Protein AF-A0A0P7X7P2-F1 (afdb_monomer_lite)

Structure (mmCIF, N/CA/C/O backbone):
data_AF-A0A0P7X7P2-F1
#
_entry.id   AF-A0A0P7X7P2-F1
#
loop_
_atom_site.group_PDB
_atom_site.id
_atom_site.type_symbol
_atom_site.label_atom_id
_atom_site.label_alt_id
_atom_site.label_comp_id
_atom_site.label_asym_id
_atom_site.label_entity_id
_atom_site.label_seq_id
_atom_site.pdbx_PDB_ins_code
_atom_site.Cartn_x
_atom_site.Cartn_y
_atom_site.Cartn_z
_atom_site.occupancy
_atom_site.B_iso_or_equiv
_atom_site.auth_seq_id
_atom_site.auth_comp_id
_atom_site.auth_asym_id
_atom_site.auth_atom_id
_atom_site.pdbx_PDB_model_num
ATOM 1 N N . MET A 1 1 ? 16.173 -9.256 -36.298 1.00 55.53 1 MET A N 1
ATOM 2 C CA . MET A 1 1 ? 15.568 -9.666 -35.012 1.00 55.53 1 MET A CA 1
ATOM 3 C C . MET A 1 1 ? 14.938 -8.463 -34.279 1.00 55.53 1 MET A C 1
ATOM 5 O O . MET A 1 1 ? 15.308 -8.221 -33.138 1.00 55.53 1 MET A O 1
ATOM 9 N N . PRO A 1 2 ? 14.031 -7.674 -34.893 1.00 65.62 2 PRO A N 1
ATOM 10 C CA . PRO A 1 2 ? 13.399 -6.540 -34.200 1.00 65.62 2 PRO A CA 1
ATOM 11 C C . PRO A 1 2 ? 12.356 -6.977 -33.153 1.00 65.62 2 PRO A C 1
ATOM 13 O O . PRO A 1 2 ? 12.215 -6.321 -32.130 1.00 65.62 2 PRO A O 1
ATOM 16 N N . GLU A 1 3 ? 11.684 -8.112 -33.369 1.00 78.50 3 GLU A N 1
ATOM 17 C CA . GLU A 1 3 ? 10.617 -8.622 -32.489 1.00 78.50 3 GLU A CA 1
ATOM 18 C C . GLU A 1 3 ? 11.123 -8.948 -31.077 1.00 78.50 3 GLU A C 1
ATOM 20 O O . GLU A 1 3 ? 10.503 -8.555 -30.099 1.00 78.50 3 GLU A O 1
ATOM 25 N N . LEU A 1 4 ? 12.309 -9.553 -30.958 1.00 86.62 4 LEU A N 1
ATOM 26 C CA . LEU A 1 4 ? 12.882 -9.915 -29.658 1.00 86.62 4 LEU A CA 1
ATOM 27 C C . LEU A 1 4 ? 13.242 -8.691 -28.797 1.00 86.62 4 LEU A C 1
ATOM 29 O O . LEU A 1 4 ? 13.147 -8.749 -27.577 1.00 86.62 4 LEU A O 1
ATOM 33 N N . LEU A 1 5 ? 13.666 -7.578 -29.410 1.00 85.50 5 LEU A N 1
ATOM 34 C CA . LEU A 1 5 ? 13.943 -6.350 -28.657 1.00 85.50 5 LEU A CA 1
ATOM 35 C C . LEU A 1 5 ? 12.645 -5.768 -28.090 1.00 85.50 5 LEU A C 1
ATOM 37 O O . LEU A 1 5 ? 12.607 -5.422 -26.914 1.00 85.50 5 LEU A O 1
ATOM 41 N N . LEU A 1 6 ? 11.584 -5.751 -28.902 1.00 86.62 6 LEU A N 1
ATOM 42 C CA . LEU A 1 6 ? 10.257 -5.308 -28.484 1.00 86.62 6 LEU A CA 1
ATOM 43 C C . LEU A 1 6 ? 9.689 -6.193 -27.363 1.00 86.62 6 LEU A C 1
ATOM 45 O O . LEU A 1 6 ? 9.134 -5.678 -26.399 1.00 86.62 6 LEU A O 1
ATOM 49 N N . GLU A 1 7 ? 9.862 -7.514 -27.446 1.00 90.25 7 GLU A N 1
ATOM 50 C CA . GLU A 1 7 ? 9.460 -8.448 -26.385 1.00 90.25 7 GLU A CA 1
ATOM 51 C C . GLU A 1 7 ? 10.214 -8.196 -25.074 1.00 90.25 7 GLU A C 1
ATOM 53 O O . GLU A 1 7 ? 9.623 -8.241 -23.995 1.00 90.25 7 GLU A O 1
ATOM 58 N N . VAL A 1 8 ? 11.514 -7.903 -25.151 1.00 90.88 8 VAL A N 1
ATOM 59 C CA . VAL A 1 8 ? 12.342 -7.606 -23.975 1.00 90.88 8 VAL A CA 1
ATOM 60 C C . VAL A 1 8 ? 11.955 -6.268 -23.346 1.00 90.88 8 VAL A C 1
ATOM 62 O O . VAL A 1 8 ? 11.819 -6.198 -22.125 1.00 90.88 8 VAL A O 1
ATOM 65 N N . GLU A 1 9 ? 11.735 -5.228 -24.153 1.00 85.94 9 GLU A N 1
ATOM 66 C CA . GLU A 1 9 ? 11.218 -3.933 -23.690 1.00 85.94 9 GLU A CA 1
ATOM 67 C C . GLU A 1 9 ? 9.847 -4.093 -23.025 1.00 85.94 9 GLU A C 1
ATOM 69 O O . GLU A 1 9 ? 9.648 -3.628 -21.902 1.00 85.94 9 GLU A O 1
ATOM 74 N N . TYR A 1 10 ? 8.944 -4.842 -23.662 1.00 88.62 10 TYR A N 1
ATOM 75 C CA . TYR A 1 10 ? 7.618 -5.143 -23.130 1.00 88.62 10 TYR A CA 1
ATOM 76 C C . TYR A 1 10 ? 7.690 -5.873 -21.783 1.00 88.62 10 TYR A C 1
ATOM 78 O O . TYR A 1 10 ? 7.010 -5.504 -20.825 1.00 88.62 10 TYR A O 1
ATOM 86 N N . MET A 1 11 ? 8.556 -6.883 -21.672 1.00 89.44 11 MET A N 1
ATOM 87 C CA . MET A 1 11 ? 8.774 -7.599 -20.414 1.00 89.44 11 MET A CA 1
ATOM 88 C C . MET A 1 11 ? 9.344 -6.680 -19.327 1.00 89.44 11 MET A C 1
ATOM 90 O O . MET A 1 11 ? 8.922 -6.768 -18.177 1.00 89.44 11 MET A O 1
ATOM 94 N N . MET A 1 12 ? 10.272 -5.783 -19.666 1.00 86.31 12 MET A N 1
ATOM 95 C CA . MET A 1 12 ? 10.835 -4.825 -18.708 1.00 86.31 12 MET A CA 1
ATOM 96 C C . MET A 1 12 ? 9.807 -3.804 -18.206 1.00 86.31 12 MET A C 1
ATOM 98 O O . MET A 1 12 ? 9.922 -3.366 -17.063 1.00 86.31 12 MET A O 1
ATOM 102 N N . GLU A 1 13 ? 8.833 -3.426 -19.035 1.00 84.44 13 GLU A N 1
ATOM 103 C CA . GLU A 1 13 ? 7.792 -2.450 -18.692 1.00 84.44 13 GLU A CA 1
ATOM 104 C C . GLU A 1 13 ? 6.643 -3.064 -17.877 1.00 84.44 13 GLU A C 1
ATOM 106 O O . GLU A 1 13 ? 6.106 -2.414 -16.980 1.00 84.44 13 GLU A O 1
ATOM 111 N N . LEU A 1 14 ? 6.289 -4.328 -18.139 1.00 86.25 14 LEU A N 1
ATOM 112 C CA . LEU A 1 14 ? 5.231 -5.032 -17.407 1.00 86.25 14 LEU A CA 1
ATOM 113 C C . LEU A 1 14 ? 5.671 -5.480 -16.002 1.00 86.25 14 LEU A C 1
ATOM 115 O O . LEU A 1 14 ? 4.840 -5.651 -15.107 1.00 86.25 14 LEU A O 1
ATOM 119 N N . LEU A 1 15 ? 6.970 -5.727 -15.815 1.00 82.56 15 LEU A N 1
ATOM 120 C CA . LEU A 1 15 ? 7.510 -6.215 -14.551 1.00 82.56 15 LEU A CA 1
ATOM 121 C C . LEU A 1 15 ? 7.522 -5.118 -13.484 1.00 82.56 15 LEU A C 1
ATOM 123 O O . LEU A 1 15 ? 8.001 -4.006 -13.699 1.00 82.56 15 LEU A O 1
ATOM 127 N N . ASP A 1 16 ? 7.077 -5.476 -12.277 1.00 82.06 16 ASP A N 1
ATOM 128 C CA . ASP A 1 16 ? 7.251 -4.613 -11.113 1.00 82.06 16 ASP A CA 1
ATOM 129 C C . ASP A 1 16 ? 8.762 -4.360 -10.892 1.00 82.06 16 ASP A C 1
ATOM 131 O O . ASP A 1 16 ? 9.554 -5.312 -10.898 1.00 82.06 16 ASP A O 1
ATOM 135 N N . PRO A 1 17 ? 9.191 -3.102 -10.669 1.00 78.31 17 PRO A N 1
ATOM 136 C CA . PRO A 1 17 ? 10.601 -2.748 -10.504 1.00 78.31 17 PRO A CA 1
ATOM 137 C C . PRO A 1 17 ? 11.359 -3.569 -9.449 1.00 78.31 17 PRO A C 1
ATOM 139 O O . PRO A 1 17 ? 12.577 -3.731 -9.556 1.00 78.31 17 PRO A O 1
ATOM 142 N N . SER A 1 18 ? 10.666 -4.102 -8.440 1.00 80.94 18 SER A N 1
ATOM 143 C CA . SER A 1 18 ? 11.247 -4.987 -7.422 1.00 80.94 18 SER A CA 1
ATOM 144 C C . SER A 1 18 ? 11.734 -6.335 -7.976 1.00 80.94 18 SER A C 1
ATOM 146 O O . SER A 1 18 ? 12.651 -6.936 -7.416 1.00 80.94 18 SER A O 1
ATOM 148 N N . TRP A 1 19 ? 11.201 -6.793 -9.110 1.00 77.69 19 TRP A N 1
ATOM 149 C CA . TRP A 1 19 ? 11.596 -8.048 -9.764 1.00 77.69 19 TRP A CA 1
ATOM 150 C C . TRP A 1 19 ? 12.841 -7.885 -10.640 1.00 77.69 19 TRP A C 1
ATOM 152 O O . TRP A 1 19 ? 13.570 -8.846 -10.890 1.00 77.69 19 TRP A O 1
ATOM 162 N N . LEU A 1 20 ? 13.152 -6.650 -11.039 1.00 77.31 20 LEU A N 1
ATOM 163 C CA . LEU A 1 20 ? 14.338 -6.327 -11.833 1.00 77.31 20 LEU A CA 1
ATOM 164 C C . LEU A 1 20 ? 15.636 -6.299 -11.006 1.00 77.31 20 LEU A C 1
ATOM 166 O O . LEU A 1 20 ? 16.712 -6.077 -11.561 1.00 77.31 20 LEU A O 1
ATOM 170 N N . THR A 1 21 ? 15.566 -6.514 -9.687 1.00 79.00 21 THR A N 1
ATOM 171 C CA . THR A 1 21 ? 16.747 -6.541 -8.803 1.00 79.00 21 THR A CA 1
ATOM 172 C C . THR A 1 21 ? 17.336 -7.935 -8.561 1.00 79.00 21 THR A C 1
ATOM 174 O O . THR A 1 21 ? 18.311 -8.053 -7.825 1.00 79.00 21 THR A O 1
ATOM 177 N N . GLY A 1 22 ? 16.774 -8.981 -9.174 1.00 83.56 22 GLY A N 1
ATOM 178 C CA . GLY A 1 22 ? 17.272 -10.358 -9.090 1.00 83.56 22 GLY A CA 1
ATOM 179 C C . GLY A 1 22 ? 17.921 -10.863 -10.383 1.00 83.56 22 GLY A C 1
ATOM 180 O O . GLY A 1 22 ? 18.151 -10.108 -11.328 1.00 83.56 22 GLY A O 1
ATOM 181 N N . GLU A 1 23 ? 18.169 -12.171 -10.442 1.00 89.44 23 GLU A N 1
ATOM 182 C CA . GLU A 1 23 ? 18.766 -12.844 -11.606 1.00 89.44 23 GLU A CA 1
ATOM 183 C C . GLU A 1 23 ? 17.944 -12.635 -12.887 1.00 89.44 23 GLU A C 1
ATOM 185 O O . GLU A 1 23 ? 18.503 -12.322 -13.935 1.00 89.44 23 GLU A O 1
ATOM 190 N N . GLY A 1 24 ? 16.610 -12.693 -12.793 1.00 88.00 24 GLY A N 1
ATOM 191 C CA . GLY A 1 24 ? 15.719 -12.417 -13.927 1.00 88.00 24 GLY A CA 1
ATOM 192 C C . GLY A 1 24 ? 15.923 -11.019 -14.522 1.00 88.00 24 GLY A C 1
ATOM 193 O O . GLY A 1 24 ? 16.033 -10.872 -15.738 1.00 88.00 24 GLY A O 1
ATOM 194 N N . GLY A 1 25 ? 16.064 -10.000 -13.669 1.00 89.56 25 GLY A N 1
ATOM 195 C CA . GLY A 1 25 ? 16.357 -8.630 -14.095 1.00 89.56 25 GLY A CA 1
ATOM 196 C C . GLY A 1 25 ? 17.746 -8.472 -14.713 1.00 89.56 25 GLY A C 1
ATOM 197 O O . GLY A 1 25 ? 17.902 -7.723 -15.681 1.00 89.56 25 GLY A O 1
ATOM 198 N N . TYR A 1 26 ? 18.740 -9.205 -14.199 1.00 91.19 26 TYR A N 1
ATOM 199 C CA . TYR A 1 26 ? 20.082 -9.259 -14.783 1.00 91.19 26 TYR A CA 1
ATOM 200 C C . TYR A 1 26 ? 20.036 -9.800 -16.215 1.00 91.19 26 TYR A C 1
ATOM 202 O O . TYR A 1 26 ? 20.496 -9.115 -17.127 1.00 91.19 26 TYR A O 1
ATOM 210 N N . TYR A 1 27 ? 19.412 -10.962 -16.438 1.00 93.81 27 TYR A N 1
ATOM 211 C CA . TYR A 1 27 ? 19.311 -11.545 -17.779 1.00 93.81 27 TYR A CA 1
ATOM 212 C C . TYR A 1 27 ? 18.570 -10.626 -18.746 1.00 93.81 27 TYR A C 1
ATOM 214 O O . TYR A 1 27 ? 19.054 -10.384 -19.849 1.00 93.81 27 TYR A O 1
ATOM 222 N N . LEU A 1 28 ? 17.440 -10.060 -18.319 1.00 92.62 28 LEU A N 1
ATOM 223 C CA . LEU A 1 28 ? 16.621 -9.207 -19.174 1.00 92.62 28 LEU A CA 1
ATOM 224 C C . LEU A 1 28 ? 17.363 -7.922 -19.578 1.00 92.62 28 LEU A C 1
ATOM 226 O O . LEU A 1 28 ? 17.401 -7.569 -20.755 1.00 92.62 28 LEU A O 1
ATOM 230 N N . THR A 1 29 ? 18.063 -7.290 -18.629 1.00 88.62 29 THR A N 1
ATOM 231 C CA . THR A 1 29 ? 18.889 -6.100 -18.897 1.00 88.62 29 THR A CA 1
ATOM 232 C C . THR A 1 29 ? 20.094 -6.431 -19.786 1.00 88.62 29 THR A C 1
ATOM 234 O O . THR A 1 29 ? 20.438 -5.661 -20.685 1.00 88.62 29 THR A O 1
ATOM 237 N N . SER A 1 30 ? 20.746 -7.577 -19.566 1.00 92.62 30 SER A N 1
ATOM 238 C CA . SER A 1 30 ? 21.886 -8.028 -20.374 1.00 92.62 30 SER A CA 1
ATOM 239 C C . SER A 1 30 ? 21.490 -8.373 -21.810 1.00 92.62 30 SER A C 1
ATOM 241 O O . SER A 1 30 ? 22.225 -8.029 -22.740 1.00 92.62 30 SER A O 1
ATOM 243 N N . VAL A 1 31 ? 20.333 -9.011 -22.008 1.00 93.62 31 VAL A N 1
ATOM 244 C CA . VAL A 1 31 ? 19.785 -9.314 -23.339 1.00 93.62 31 VAL A CA 1
ATOM 245 C C . VAL A 1 31 ? 19.400 -8.021 -24.052 1.00 93.62 31 VAL A C 1
ATOM 247 O O . VAL A 1 31 ? 19.830 -7.830 -25.187 1.00 93.62 31 VAL A O 1
ATOM 250 N N . TYR A 1 32 ? 18.694 -7.103 -23.381 1.00 90.25 32 TYR A N 1
ATOM 251 C CA . TYR A 1 32 ? 18.358 -5.782 -23.925 1.00 90.25 32 TYR A CA 1
ATOM 252 C C . TYR A 1 32 ? 19.606 -5.050 -24.435 1.00 90.25 32 TYR A C 1
ATOM 254 O O . TYR A 1 32 ? 19.688 -4.676 -25.605 1.00 90.25 32 TYR A O 1
ATOM 262 N N . ALA A 1 33 ? 20.636 -4.938 -23.589 1.00 87.31 33 ALA A N 1
ATOM 263 C CA . ALA A 1 33 ? 21.885 -4.276 -23.951 1.00 87.31 33 ALA A CA 1
ATOM 264 C C . ALA A 1 33 ? 22.586 -4.958 -25.138 1.00 87.31 33 ALA A C 1
ATOM 266 O O . ALA A 1 33 ? 23.080 -4.282 -26.041 1.00 87.31 33 ALA A O 1
ATOM 267 N N . SER A 1 34 ? 22.604 -6.292 -25.161 1.00 91.25 34 SER A N 1
ATOM 268 C CA . SER A 1 34 ? 23.210 -7.066 -26.248 1.00 91.25 34 SER A CA 1
ATOM 269 C C . SER A 1 34 ? 22.471 -6.861 -27.572 1.00 91.25 34 SER A C 1
ATOM 271 O O . SER A 1 34 ? 23.107 -6.669 -28.606 1.00 91.25 34 SER A O 1
ATOM 273 N N . LEU A 1 35 ? 21.136 -6.845 -27.554 1.00 86.44 35 LEU A N 1
ATOM 274 C CA . LEU A 1 35 ? 20.319 -6.618 -28.747 1.00 86.44 35 LEU A CA 1
ATOM 275 C C . LEU A 1 35 ? 20.485 -5.200 -29.291 1.00 86.44 35 LEU A C 1
ATOM 277 O O . LEU A 1 35 ? 20.648 -5.053 -30.501 1.00 86.44 35 LEU A O 1
ATOM 281 N N . CYS A 1 36 ? 20.530 -4.180 -28.430 1.00 82.38 36 CYS A N 1
ATOM 282 C CA . CYS A 1 36 ? 20.833 -2.813 -28.857 1.00 82.38 36 CYS A CA 1
ATOM 283 C C . CYS A 1 36 ? 22.205 -2.719 -29.546 1.00 82.38 36 CYS A C 1
ATOM 285 O O . CYS A 1 36 ? 22.320 -2.067 -30.580 1.00 82.38 36 CYS A O 1
ATOM 287 N N . LEU A 1 37 ? 23.227 -3.400 -29.011 1.00 80.50 37 LEU A N 1
ATOM 288 C CA . LEU A 1 37 ? 24.575 -3.432 -29.598 1.00 80.50 37 LEU A CA 1
ATOM 289 C C . LEU A 1 37 ? 24.620 -4.155 -30.950 1.00 80.50 37 LEU A C 1
ATOM 291 O O . LEU A 1 37 ? 25.324 -3.724 -31.857 1.00 80.50 37 LEU A O 1
ATOM 295 N N . ILE A 1 38 ? 23.880 -5.255 -31.094 1.00 81.81 38 ILE A N 1
ATOM 296 C CA . ILE A 1 38 ? 23.815 -6.018 -32.350 1.00 81.81 38 ILE A CA 1
ATOM 297 C C . ILE A 1 38 ? 23.047 -5.237 -33.429 1.00 81.81 38 ILE A C 1
ATOM 299 O O . ILE A 1 38 ? 23.380 -5.333 -34.608 1.00 81.81 38 ILE A O 1
ATOM 303 N N . GLN A 1 39 ? 22.012 -4.484 -33.042 1.00 76.75 39 GLN A N 1
ATOM 304 C CA . GLN A 1 39 ? 21.138 -3.754 -33.968 1.00 76.75 39 GLN A CA 1
ATOM 305 C C . GLN A 1 39 ? 21.652 -2.360 -34.343 1.00 76.75 39 GLN A C 1
ATOM 307 O O . GLN A 1 39 ? 21.219 -1.810 -35.357 1.00 76.75 39 GLN A O 1
ATOM 312 N N . SER A 1 40 ? 22.581 -1.782 -33.578 1.00 69.25 40 SER A N 1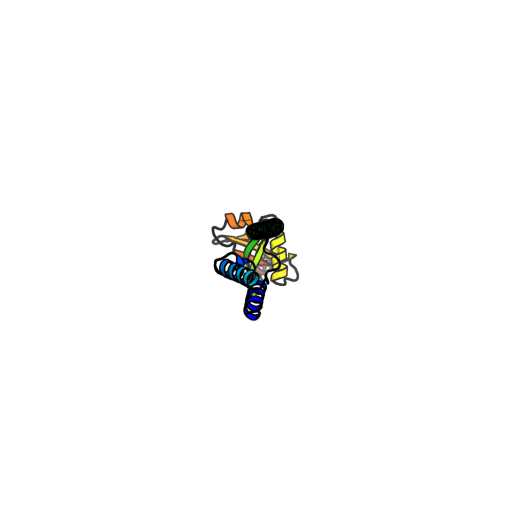
ATOM 313 C CA . SER A 1 40 ? 23.246 -0.545 -33.986 1.00 69.25 40 SER A CA 1
ATOM 314 C C . SER A 1 40 ? 24.112 -0.797 -35.227 1.00 69.25 40 SER A C 1
ATOM 316 O O . SER A 1 40 ? 25.108 -1.515 -35.154 1.00 69.25 40 SER A O 1
ATOM 318 N N . GLN A 1 41 ? 23.746 -0.207 -36.372 1.00 60.25 41 GLN A N 1
ATOM 319 C CA . GLN A 1 41 ? 24.635 -0.141 -37.537 1.00 60.25 41 GLN A CA 1
ATOM 320 C C . GLN A 1 41 ? 25.907 0.645 -37.170 1.00 60.25 41 GLN A C 1
ATOM 322 O O . GLN A 1 41 ? 25.830 1.568 -36.353 1.00 60.25 41 GLN A O 1
ATOM 327 N N . PRO A 1 42 ? 27.076 0.315 -37.750 1.00 52.47 42 PRO A N 1
ATOM 328 C CA . PRO A 1 42 ? 28.334 0.952 -37.389 1.00 52.47 42 PRO A CA 1
ATOM 329 C C . PRO A 1 42 ? 28.407 2.361 -37.986 1.00 52.47 42 PRO A C 1
ATOM 331 O O . PRO A 1 42 ? 29.034 2.584 -39.018 1.00 52.47 42 PRO A O 1
ATOM 334 N N . GLU A 1 43 ? 27.797 3.339 -37.327 1.00 52.59 43 GLU A N 1
ATOM 335 C CA . GLU A 1 43 ? 28.194 4.729 -37.510 1.00 52.59 43 GLU A CA 1
ATOM 336 C C . GLU A 1 43 ? 29.470 4.931 -36.684 1.00 52.59 43 GLU A C 1
ATOM 338 O O . GLU A 1 43 ? 29.419 5.013 -35.462 1.00 52.59 43 GLU A O 1
ATOM 343 N N . ALA A 1 44 ? 30.621 4.852 -37.365 1.00 52.78 44 ALA A N 1
ATOM 344 C CA . ALA A 1 44 ? 31.971 5.114 -36.859 1.00 52.78 44 ALA A CA 1
ATOM 345 C C . ALA A 1 44 ? 32.186 4.772 -35.369 1.00 52.78 44 ALA A C 1
ATOM 347 O O . ALA A 1 44 ? 32.085 5.626 -34.489 1.00 52.78 44 ALA A O 1
ATOM 348 N N . VAL A 1 45 ? 32.544 3.512 -35.104 1.00 51.69 45 VAL A N 1
ATOM 349 C CA . VAL A 1 45 ? 33.002 3.033 -33.791 1.00 51.69 45 VAL A CA 1
ATOM 350 C C . VAL A 1 45 ? 34.028 4.019 -33.203 1.00 51.69 45 VAL A C 1
ATOM 352 O O . VAL A 1 45 ? 35.116 4.150 -33.770 1.00 51.69 45 VAL A O 1
ATOM 355 N N . PRO A 1 46 ? 33.755 4.702 -32.071 1.00 47.62 46 PRO A N 1
ATOM 356 C CA . PRO A 1 46 ? 34.826 5.355 -31.339 1.00 47.62 46 PRO A CA 1
ATOM 357 C C . PRO A 1 46 ? 35.734 4.255 -30.765 1.00 47.62 46 PRO A C 1
ATOM 359 O O . PRO A 1 46 ? 35.238 3.213 -30.323 1.00 47.62 46 PRO A O 1
ATOM 362 N N . PRO A 1 47 ? 37.064 4.435 -30.774 1.00 48.25 47 PRO A N 1
ATOM 363 C CA . PRO A 1 47 ? 37.977 3.385 -30.358 1.00 48.25 47 PRO A CA 1
ATOM 364 C C . PRO A 1 47 ? 37.810 3.150 -28.851 1.00 48.25 47 PRO A C 1
ATOM 366 O O . PRO A 1 47 ? 38.145 4.006 -28.038 1.00 48.25 47 PRO A O 1
ATOM 369 N N . GLY A 1 48 ? 37.284 1.981 -28.482 1.00 56.12 48 GLY A N 1
ATOM 370 C CA . GLY A 1 48 ? 37.315 1.471 -27.110 1.00 56.12 48 GLY A CA 1
ATOM 371 C C . GLY A 1 48 ? 36.153 1.896 -26.205 1.00 56.12 48 GLY A C 1
ATOM 372 O O . GLY A 1 48 ? 36.315 2.716 -25.307 1.00 56.12 48 GLY A O 1
ATOM 373 N N . GLY A 1 49 ? 35.012 1.218 -26.344 1.00 60.69 49 GLY A N 1
ATOM 374 C CA . GLY A 1 49 ? 34.033 1.073 -25.262 1.00 60.69 49 GLY A CA 1
ATOM 375 C C . GLY A 1 49 ? 32.938 2.141 -25.164 1.00 60.69 49 GLY A C 1
ATOM 376 O O . GLY A 1 49 ? 32.741 2.975 -26.043 1.00 60.69 49 GLY A O 1
ATOM 377 N N . VAL A 1 50 ? 32.172 2.058 -24.070 1.00 61.09 50 VAL A N 1
ATOM 378 C CA . VAL A 1 50 ? 31.062 2.968 -23.746 1.00 61.09 50 VAL A CA 1
ATOM 379 C C . VAL A 1 50 ? 31.591 4.401 -23.669 1.00 61.09 50 VAL A C 1
ATOM 381 O O . VAL A 1 50 ? 32.497 4.689 -22.882 1.00 61.09 50 VAL A O 1
ATOM 384 N N . THR A 1 51 ? 31.016 5.311 -24.463 1.00 75.69 51 THR A N 1
ATOM 385 C CA . THR A 1 51 ? 31.408 6.727 -24.446 1.00 75.69 51 THR A CA 1
ATOM 386 C C . THR A 1 51 ? 31.294 7.296 -23.032 1.00 75.69 51 THR A C 1
ATOM 388 O O . THR A 1 51 ? 30.426 6.906 -22.247 1.00 75.69 51 THR A O 1
ATOM 391 N N . ARG A 1 52 ? 32.156 8.258 -22.684 1.00 74.94 52 ARG A N 1
ATOM 392 C CA . ARG A 1 52 ? 32.150 8.882 -21.351 1.00 74.94 52 ARG A CA 1
ATOM 393 C C . ARG A 1 52 ? 30.754 9.385 -20.948 1.00 74.94 52 ARG A C 1
ATOM 395 O O . ARG A 1 52 ? 30.323 9.118 -19.832 1.00 74.94 52 ARG A O 1
ATOM 402 N N . LYS A 1 53 ? 30.029 10.005 -21.884 1.00 76.19 53 LYS A N 1
ATOM 403 C CA . LYS A 1 53 ? 28.654 10.493 -21.691 1.00 76.19 53 LYS A CA 1
ATOM 404 C C . LYS A 1 53 ? 27.662 9.362 -21.396 1.00 76.19 53 LYS A C 1
ATOM 406 O O . LYS A 1 53 ? 26.817 9.502 -20.515 1.00 76.19 53 LYS A O 1
ATOM 411 N N . ALA A 1 54 ? 27.767 8.236 -22.105 1.00 70.19 54 ALA A N 1
ATOM 412 C CA . ALA A 1 54 ? 26.924 7.068 -21.858 1.00 70.19 54 ALA A CA 1
ATOM 413 C C . ALA A 1 54 ? 27.231 6.428 -20.493 1.00 70.19 54 ALA A C 1
ATOM 415 O O . ALA A 1 54 ? 26.310 6.066 -19.763 1.00 70.19 54 ALA A O 1
ATOM 416 N N . ARG A 1 55 ? 28.507 6.375 -20.086 1.00 74.38 55 ARG A N 1
ATOM 417 C CA . ARG A 1 55 ? 28.906 5.897 -18.752 1.00 74.38 55 ARG A CA 1
ATOM 418 C C . ARG A 1 55 ? 28.387 6.805 -17.638 1.00 74.38 55 ARG A C 1
ATOM 420 O O . ARG A 1 55 ? 27.889 6.308 -16.630 1.00 74.38 55 ARG A O 1
ATOM 427 N N . GLU A 1 56 ? 28.485 8.119 -17.815 1.00 76.75 56 GLU A N 1
ATOM 428 C CA . GLU A 1 56 ? 27.935 9.110 -16.882 1.00 76.75 56 GLU A CA 1
ATOM 429 C C . GLU A 1 56 ? 26.409 8.964 -16.775 1.00 76.75 56 GLU A C 1
ATOM 431 O O . GLU A 1 56 ? 25.890 8.828 -15.669 1.00 76.75 56 GLU A O 1
ATOM 436 N N . SER A 1 57 ? 25.708 8.830 -17.905 1.00 72.38 57 SER A N 1
ATOM 437 C CA . SER A 1 57 ? 24.250 8.632 -17.941 1.00 72.38 57 SER A CA 1
ATOM 438 C C . SER A 1 57 ? 23.812 7.338 -17.238 1.00 72.38 57 SER A C 1
ATOM 440 O O . SER A 1 57 ? 22.850 7.344 -16.471 1.00 72.38 57 SER A O 1
ATOM 442 N N . LEU A 1 58 ? 24.543 6.234 -17.436 1.00 74.38 58 LEU A N 1
ATOM 443 C CA . LEU A 1 58 ? 24.307 4.963 -16.737 1.00 74.38 58 LEU A CA 1
ATOM 444 C C . LEU A 1 58 ? 24.580 5.071 -15.234 1.00 74.38 58 LEU A C 1
ATOM 446 O O . LEU A 1 58 ? 23.823 4.533 -14.427 1.00 74.38 58 LEU A O 1
ATOM 450 N N . THR A 1 59 ? 25.633 5.792 -14.850 1.00 79.00 59 THR A N 1
ATOM 451 C CA . THR A 1 59 ? 25.970 6.028 -13.439 1.00 79.00 59 THR A CA 1
ATOM 452 C C . THR A 1 59 ? 24.884 6.856 -12.758 1.00 79.00 59 THR A C 1
ATOM 454 O O . THR A 1 59 ? 24.449 6.529 -11.656 1.00 79.00 59 THR A O 1
ATOM 457 N N . GLU A 1 60 ? 24.393 7.903 -13.417 1.00 83.25 60 GLU A N 1
ATOM 458 C CA . GLU A 1 60 ? 23.292 8.727 -12.918 1.00 83.25 60 GLU A CA 1
ATOM 459 C C . GLU A 1 60 ? 21.974 7.959 -12.844 1.00 83.25 60 GLU A C 1
ATOM 461 O O . GLU A 1 60 ? 21.224 8.110 -11.878 1.00 83.25 60 GLU A O 1
ATOM 466 N N . TRP A 1 61 ? 21.682 7.122 -13.839 1.00 77.56 61 TRP A N 1
ATOM 467 C CA . TRP A 1 61 ? 20.515 6.244 -13.823 1.00 77.56 61 TRP A CA 1
ATOM 468 C C . TRP A 1 61 ? 20.587 5.228 -12.678 1.00 77.56 61 TRP A C 1
ATOM 470 O O . TRP A 1 61 ? 19.648 5.125 -11.888 1.00 77.56 61 TRP A O 1
ATOM 480 N N . SER A 1 62 ? 21.729 4.556 -12.514 1.00 81.88 62 SER A N 1
ATOM 481 C CA . SER A 1 62 ? 21.966 3.645 -11.393 1.00 81.88 62 SER A CA 1
ATOM 482 C C . SER A 1 62 ? 21.849 4.369 -10.052 1.00 81.88 62 SER A C 1
ATOM 484 O O . SER A 1 62 ? 21.192 3.864 -9.146 1.00 81.88 62 SER A O 1
ATOM 486 N N . ARG A 1 63 ? 22.408 5.578 -9.924 1.00 82.56 63 ARG A N 1
ATOM 487 C CA . ARG A 1 63 ? 22.317 6.386 -8.701 1.00 82.56 63 ARG A CA 1
ATOM 488 C C . ARG A 1 63 ? 20.874 6.757 -8.367 1.00 82.56 63 ARG A C 1
ATOM 490 O O . ARG A 1 63 ? 20.521 6.727 -7.190 1.00 82.56 63 ARG A O 1
ATOM 497 N N . ARG A 1 64 ? 20.059 7.116 -9.366 1.00 85.50 64 ARG A N 1
ATOM 498 C CA . ARG A 1 64 ? 18.623 7.388 -9.180 1.00 85.50 64 ARG A CA 1
ATOM 499 C C . ARG A 1 64 ? 17.908 6.145 -8.660 1.00 85.50 64 ARG A C 1
ATOM 501 O O . ARG A 1 64 ? 17.357 6.203 -7.568 1.00 85.50 64 ARG A O 1
ATOM 508 N N . ARG A 1 65 ? 18.062 4.995 -9.325 1.00 80.06 65 ARG A N 1
ATOM 509 C CA . ARG A 1 65 ? 17.452 3.737 -8.861 1.00 80.06 65 ARG A CA 1
ATOM 510 C C . ARG A 1 65 ? 17.906 3.309 -7.472 1.00 80.06 65 ARG A C 1
ATOM 512 O O . ARG A 1 65 ? 17.083 2.845 -6.694 1.00 80.06 65 ARG A O 1
ATOM 519 N N . SER A 1 66 ? 19.181 3.478 -7.129 1.00 81.94 66 SER A N 1
ATOM 520 C CA . SER A 1 66 ? 19.658 3.156 -5.781 1.00 81.94 66 SER A CA 1
ATOM 521 C C . SER A 1 66 ? 19.040 4.065 -4.718 1.00 81.94 66 SER A C 1
ATOM 523 O O . SER A 1 66 ? 18.723 3.591 -3.630 1.00 81.94 66 SER A O 1
ATOM 525 N N . LYS A 1 67 ? 18.834 5.356 -5.017 1.00 82.19 67 LYS A N 1
ATOM 526 C CA . LYS A 1 67 ? 18.124 6.276 -4.116 1.00 82.19 67 LYS A CA 1
ATOM 527 C C . LYS A 1 67 ? 16.651 5.909 -3.984 1.00 82.19 67 LYS A C 1
ATOM 529 O O . LYS A 1 67 ? 16.164 5.853 -2.862 1.00 82.19 67 LYS A O 1
ATOM 534 N N . ASP A 1 68 ? 15.981 5.605 -5.091 1.00 77.88 68 ASP A N 1
ATOM 535 C CA . ASP A 1 68 ? 14.566 5.223 -5.088 1.00 77.88 68 ASP A CA 1
ATOM 536 C C . ASP A 1 68 ? 14.358 3.906 -4.328 1.00 77.88 68 ASP A C 1
ATOM 538 O O . ASP A 1 68 ? 13.474 3.805 -3.481 1.00 77.88 68 ASP A O 1
ATOM 542 N N . ALA A 1 69 ? 15.238 2.921 -4.533 1.00 78.38 69 ALA A N 1
ATOM 543 C CA . ALA A 1 69 ? 15.232 1.665 -3.788 1.00 78.38 69 ALA A CA 1
ATOM 544 C C . ALA A 1 69 ? 15.491 1.883 -2.290 1.00 78.38 69 ALA A C 1
ATOM 546 O O . ALA A 1 69 ? 14.831 1.267 -1.451 1.00 78.38 69 ALA A O 1
ATOM 547 N N . GLN A 1 70 ? 16.420 2.776 -1.937 1.00 82.31 70 GLN A N 1
ATOM 548 C CA . GLN A 1 70 ? 16.683 3.131 -0.545 1.00 82.31 70 GLN A CA 1
ATOM 549 C C . GLN A 1 70 ? 15.473 3.825 0.090 1.00 82.31 70 GLN A C 1
ATOM 551 O O . GLN A 1 70 ? 15.063 3.454 1.187 1.00 82.31 70 GLN A O 1
ATOM 556 N N . GLN A 1 71 ? 14.851 4.768 -0.616 1.00 82.69 71 GLN A N 1
ATOM 557 C CA . GLN A 1 71 ? 13.664 5.472 -0.146 1.00 82.69 71 GLN A CA 1
ATOM 558 C C . GLN A 1 71 ? 12.464 4.531 0.000 1.00 82.69 71 GLN A C 1
ATOM 560 O O . GLN A 1 71 ? 11.740 4.609 0.991 1.00 82.69 71 GLN A O 1
ATOM 565 N N . GLN A 1 72 ? 12.290 3.589 -0.927 1.00 80.69 72 GLN A N 1
ATOM 566 C CA . GLN A 1 72 ? 11.271 2.547 -0.828 1.00 80.69 72 GLN A CA 1
ATOM 567 C C . GLN A 1 72 ? 11.519 1.630 0.371 1.00 80.69 72 GLN A C 1
ATOM 569 O O . GLN A 1 72 ? 10.590 1.341 1.126 1.00 80.69 72 GLN A O 1
ATOM 574 N N . LYS A 1 73 ? 12.770 1.218 0.597 1.00 81.81 73 LYS A N 1
ATOM 575 C CA . LYS A 1 73 ? 13.158 0.419 1.764 1.00 81.81 73 LYS A CA 1
ATOM 576 C C . LYS A 1 73 ? 12.906 1.168 3.071 1.00 81.81 73 LYS A C 1
ATOM 578 O O . LYS A 1 73 ? 12.427 0.571 4.030 1.00 81.81 73 LYS A O 1
ATOM 583 N N . ASP A 1 74 ? 13.202 2.462 3.121 1.00 85.31 74 ASP A N 1
ATOM 584 C CA . ASP A 1 74 ? 12.980 3.276 4.315 1.00 85.31 74 ASP A CA 1
ATOM 585 C C . ASP A 1 74 ? 11.485 3.526 4.566 1.00 85.31 74 ASP A C 1
ATOM 587 O O . ASP A 1 74 ? 11.036 3.399 5.704 1.00 85.31 74 ASP A O 1
ATOM 591 N N . ASN A 1 75 ? 10.681 3.729 3.517 1.00 83.00 75 ASN A N 1
ATOM 592 C CA . ASN A 1 75 ? 9.219 3.777 3.631 1.00 83.00 75 ASN A CA 1
ATOM 593 C C . ASN A 1 75 ? 8.647 2.434 4.122 1.00 83.00 75 ASN A C 1
ATOM 595 O O . ASN A 1 75 ? 7.778 2.405 4.988 1.00 83.00 75 ASN A O 1
ATOM 599 N N . GLN A 1 76 ? 9.174 1.306 3.637 1.00 82.38 76 GLN A N 1
ATOM 600 C CA . GLN A 1 76 ? 8.744 -0.022 4.081 1.00 82.38 76 GLN A CA 1
ATOM 601 C C . GLN A 1 76 ? 9.092 -0.286 5.555 1.00 82.38 76 GLN A C 1
ATOM 603 O O . GLN A 1 76 ? 8.294 -0.893 6.262 1.00 82.38 76 GLN A O 1
ATOM 608 N N . LYS A 1 77 ? 10.234 0.211 6.052 1.00 84.06 77 LYS A N 1
ATOM 609 C CA . LYS A 1 77 ? 10.580 0.148 7.487 1.00 84.06 77 LYS A CA 1
ATOM 610 C C . LYS A 1 77 ? 9.648 0.988 8.363 1.00 84.06 77 LYS A C 1
ATOM 612 O O . LYS A 1 77 ? 9.447 0.647 9.524 1.00 84.06 77 LYS A O 1
ATOM 617 N N . GLN A 1 78 ? 9.116 2.085 7.825 1.00 87.88 78 GLN A N 1
ATOM 618 C CA . GLN A 1 78 ? 8.188 2.973 8.528 1.00 87.88 78 GLN A CA 1
ATOM 619 C C . GLN A 1 78 ? 6.739 2.475 8.500 1.00 87.88 78 GLN A C 1
ATOM 621 O O . GLN A 1 78 ? 5.898 3.037 9.199 1.00 87.88 78 GLN A O 1
ATOM 626 N N . GLN A 1 79 ? 6.430 1.442 7.715 1.00 89.50 79 GLN A N 1
ATOM 627 C CA . GLN A 1 79 ? 5.094 0.862 7.611 1.00 89.50 79 GLN A CA 1
ATOM 628 C C . GLN A 1 79 ? 4.982 -0.431 8.417 1.00 89.50 79 GLN A C 1
ATOM 630 O O . GLN A 1 79 ? 5.917 -1.223 8.519 1.00 89.50 79 GLN A O 1
ATOM 635 N N . THR A 1 80 ? 3.803 -0.663 8.980 1.00 88.06 80 THR A N 1
ATOM 636 C CA . THR A 1 80 ? 3.467 -1.887 9.703 1.00 88.06 80 THR A CA 1
ATOM 637 C C . THR A 1 80 ? 2.024 -2.294 9.422 1.00 88.06 80 THR A C 1
ATOM 639 O O . THR A 1 80 ? 1.209 -1.508 8.933 1.00 88.06 80 THR A O 1
ATOM 642 N N . PHE A 1 81 ? 1.714 -3.551 9.721 1.00 89.56 81 PHE A N 1
ATOM 643 C CA . PHE A 1 81 ? 0.377 -4.109 9.593 1.00 89.56 81 PHE A CA 1
ATOM 644 C C . PHE A 1 81 ? -0.150 -4.495 10.967 1.00 89.56 81 PHE A C 1
ATOM 646 O O . PHE A 1 81 ? 0.574 -5.082 11.775 1.00 89.56 81 PHE A O 1
ATOM 653 N N . VAL A 1 82 ? -1.416 -4.182 11.216 1.00 89.00 82 VAL A N 1
ATOM 654 C CA . VAL A 1 82 ? -2.102 -4.516 12.464 1.00 89.00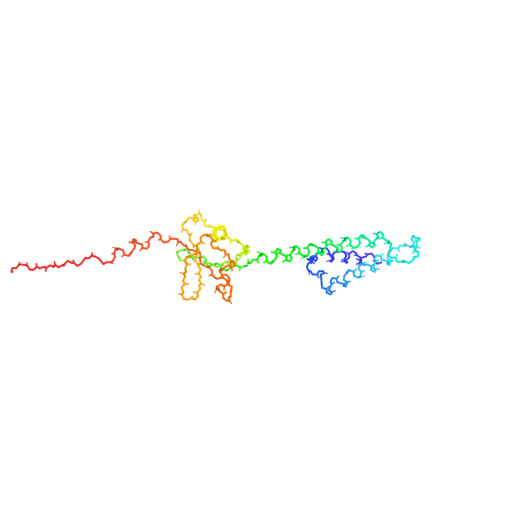 82 VAL A CA 1
ATOM 655 C C . VAL A 1 82 ? -3.404 -5.239 12.160 1.00 89.00 82 VAL A C 1
ATOM 657 O O . VAL A 1 82 ? -4.115 -4.886 11.218 1.00 89.00 82 VAL A O 1
ATOM 660 N N . ARG A 1 83 ? -3.717 -6.280 12.933 1.00 91.06 83 ARG A N 1
ATOM 661 C CA . ARG A 1 83 ? -4.966 -7.033 12.780 1.00 91.06 83 ARG A CA 1
ATOM 662 C C . ARG A 1 83 ? -5.990 -6.459 13.745 1.00 91.06 83 ARG A C 1
ATOM 664 O O . ARG A 1 83 ? -5.751 -6.458 14.950 1.00 91.06 83 ARG A O 1
ATOM 671 N N . VAL A 1 84 ? -7.112 -5.987 13.219 1.00 92.88 84 VAL A N 1
ATOM 672 C CA . VAL A 1 84 ? -8.187 -5.373 13.998 1.00 92.88 84 VAL A CA 1
ATOM 673 C C . VAL A 1 84 ? -9.439 -6.229 13.879 1.00 92.88 84 VAL A C 1
ATOM 675 O O . VAL A 1 84 ? -9.903 -6.505 12.774 1.00 92.88 84 VAL A O 1
ATOM 678 N N . LEU A 1 85 ? -9.963 -6.657 15.021 1.00 92.62 85 LEU A N 1
ATOM 679 C CA . LEU A 1 85 ? -11.266 -7.290 15.173 1.00 92.62 85 LEU A CA 1
ATOM 680 C C . LEU A 1 85 ? -12.302 -6.200 15.449 1.00 92.62 85 LEU A C 1
ATOM 682 O O . LEU A 1 85 ? -12.248 -5.566 16.491 1.00 92.62 85 LEU A O 1
ATOM 686 N N . PHE A 1 86 ? -13.240 -5.989 14.545 1.00 92.62 86 PHE A N 1
ATOM 687 C CA . PHE A 1 86 ? -14.407 -5.152 14.776 1.00 92.62 86 PHE A CA 1
ATOM 688 C C . PHE A 1 86 ? -15.528 -5.968 15.412 1.00 92.62 86 PHE A C 1
ATOM 690 O O . PHE A 1 86 ? -15.813 -7.068 14.932 1.00 92.62 86 PHE A O 1
ATOM 697 N N . GLN A 1 87 ? -16.150 -5.436 16.462 1.00 90.94 87 GLN A N 1
ATOM 698 C CA . GLN A 1 87 ? -17.303 -6.039 17.131 1.00 90.94 87 GLN A CA 1
ATOM 699 C C . GLN A 1 87 ? -18.376 -4.971 17.340 1.00 90.94 87 GLN A C 1
ATOM 701 O O . GLN A 1 87 ? -18.088 -3.953 17.956 1.00 90.94 87 GLN A O 1
ATOM 706 N N . ASP A 1 88 ? -19.590 -5.208 16.851 1.00 87.94 88 ASP A N 1
ATOM 707 C CA . ASP A 1 88 ? -20.755 -4.337 17.049 1.00 87.94 88 ASP A CA 1
ATOM 708 C C . ASP A 1 88 ? -22.014 -5.204 17.189 1.00 87.94 88 ASP A C 1
ATOM 710 O O . ASP A 1 88 ? -22.454 -5.840 16.228 1.00 87.94 88 ASP A O 1
ATOM 714 N N . GLY A 1 89 ? -22.546 -5.311 18.410 1.00 84.62 89 GLY A N 1
ATOM 715 C CA . GLY A 1 89 ? -23.603 -6.271 18.737 1.00 84.62 89 GLY A CA 1
ATOM 716 C C . GLY A 1 89 ? -23.202 -7.709 18.380 1.00 84.62 89 GLY A C 1
ATOM 717 O O . GLY A 1 89 ? -22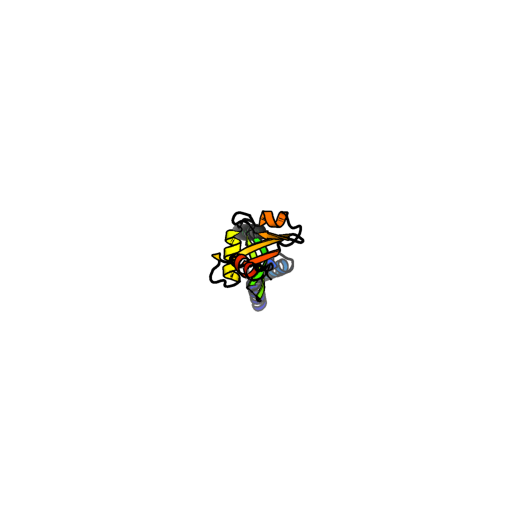.188 -8.216 18.859 1.00 84.62 89 GLY A O 1
ATOM 718 N N . ASP A 1 90 ? -23.985 -8.349 17.509 1.00 82.44 90 ASP A N 1
ATOM 719 C CA . ASP A 1 90 ? -23.725 -9.706 17.001 1.00 82.44 90 ASP A CA 1
ATOM 720 C C . ASP A 1 90 ? -22.792 -9.730 15.771 1.00 82.44 90 ASP A C 1
ATOM 722 O O . ASP A 1 90 ? -22.372 -10.798 15.312 1.00 82.44 90 ASP A O 1
ATOM 726 N N . CYS A 1 91 ? -22.444 -8.565 15.217 1.00 82.19 91 CYS A N 1
ATOM 727 C CA . CYS A 1 91 ? -21.564 -8.453 14.060 1.00 82.19 91 CYS A CA 1
ATOM 728 C C . CYS A 1 91 ? -20.095 -8.509 14.490 1.00 82.19 91 CYS A C 1
ATOM 730 O O . CYS A 1 91 ? -19.639 -7.734 15.329 1.00 82.19 91 CYS A O 1
ATOM 732 N N . SER A 1 92 ? -19.321 -9.393 13.858 1.00 91.12 92 SER A N 1
ATOM 733 C CA . SER A 1 92 ? -17.880 -9.517 14.078 1.00 91.12 92 SER A CA 1
ATOM 734 C C . SER A 1 92 ? -17.147 -9.634 12.747 1.00 91.12 92 SER A C 1
ATOM 736 O O . SER A 1 92 ? -17.520 -10.437 11.890 1.00 91.12 92 SER A O 1
ATOM 738 N N . SER A 1 93 ? -16.105 -8.829 12.546 1.00 92.06 93 SER A N 1
ATOM 739 C CA . SER A 1 93 ? -15.269 -8.905 11.343 1.00 92.06 93 SER A CA 1
ATOM 740 C C . SER A 1 93 ? -13.811 -8.605 11.660 1.00 92.06 93 SER A C 1
ATOM 742 O O . SER A 1 93 ? -13.508 -7.890 12.605 1.00 92.06 93 SER A O 1
ATOM 744 N N . VAL A 1 94 ? -12.878 -9.148 10.879 1.00 93.31 94 VAL A N 1
ATOM 745 C CA . VAL A 1 94 ? -11.443 -8.900 11.068 1.00 93.31 94 VAL A CA 1
ATOM 746 C C . VAL A 1 94 ? -10.871 -8.277 9.806 1.00 93.31 94 VAL A C 1
ATOM 748 O O . VAL A 1 94 ? -11.084 -8.792 8.709 1.00 93.31 94 VAL A O 1
ATOM 751 N N . LYS A 1 95 ? -10.102 -7.196 9.956 1.00 93.00 95 LYS A N 1
ATOM 752 C CA . LYS A 1 95 ? -9.331 -6.587 8.865 1.00 93.00 95 LYS A CA 1
ATOM 753 C C . LYS A 1 95 ? -7.879 -6.394 9.275 1.00 93.00 95 LYS A C 1
ATOM 755 O O . LYS A 1 95 ? -7.572 -6.125 10.433 1.00 93.00 95 LYS A O 1
ATOM 760 N N . THR A 1 96 ? -6.981 -6.531 8.306 1.00 93.56 96 THR A N 1
ATOM 761 C CA . THR A 1 96 ? -5.570 -6.172 8.476 1.00 93.56 96 THR A CA 1
ATOM 762 C C . THR A 1 96 ? -5.373 -4.780 7.904 1.00 93.56 96 THR A C 1
ATOM 764 O O . THR A 1 96 ? -5.571 -4.575 6.708 1.00 93.56 96 THR A O 1
ATOM 767 N N . LEU A 1 97 ? -5.022 -3.824 8.757 1.00 92.06 97 LEU A N 1
ATOM 768 C CA . LEU A 1 97 ? -4.859 -2.425 8.386 1.00 92.06 97 LEU A CA 1
ATOM 769 C C . LEU A 1 97 ? -3.374 -2.092 8.264 1.00 92.06 97 LEU A C 1
ATOM 771 O O . LEU A 1 97 ? -2.559 -2.546 9.069 1.00 92.06 97 LEU A O 1
ATOM 775 N N . ARG A 1 98 ? -3.029 -1.300 7.246 1.00 91.75 98 ARG A N 1
ATOM 776 C CA . ARG A 1 98 ? -1.681 -0.760 7.055 1.00 91.75 98 ARG A CA 1
ATOM 777 C C . ARG A 1 98 ? -1.600 0.612 7.713 1.00 91.75 98 ARG A C 1
ATOM 779 O O . ARG A 1 98 ? -2.347 1.506 7.325 1.00 91.75 98 ARG A O 1
ATOM 786 N N . CYS A 1 99 ? -0.668 0.780 8.639 1.00 90.25 99 CYS A N 1
ATOM 787 C CA . CYS A 1 99 ? -0.395 2.045 9.318 1.00 90.25 99 CYS A CA 1
ATOM 788 C C . CYS A 1 99 ? 1.113 2.313 9.381 1.00 90.25 99 CYS A C 1
ATOM 790 O O . CYS A 1 99 ? 1.931 1.464 9.005 1.00 90.25 99 CYS A O 1
ATOM 792 N N . LYS A 1 100 ? 1.497 3.510 9.817 1.00 90.25 100 LYS A N 1
ATOM 793 C CA . LYS A 1 100 ? 2.894 3.838 10.097 1.00 90.25 100 LYS A CA 1
ATOM 794 C C . LYS A 1 100 ? 3.258 3.418 11.517 1.00 90.25 100 LYS A C 1
ATOM 796 O O . LYS A 1 100 ? 2.428 3.393 12.419 1.00 90.25 100 LYS A O 1
ATOM 801 N N . VAL A 1 101 ? 4.532 3.109 11.714 1.00 87.19 101 VAL A N 1
ATOM 802 C CA . VAL A 1 101 ? 5.103 2.720 13.013 1.00 87.19 101 VAL A CA 1
ATOM 803 C C . VAL A 1 101 ? 4.945 3.838 14.061 1.00 87.19 101 VAL A C 1
ATOM 805 O O . VAL A 1 101 ? 4.687 3.546 15.229 1.00 87.19 101 VAL A O 1
ATOM 808 N N . ASP A 1 102 ? 5.014 5.097 13.617 1.00 86.94 102 ASP A N 1
ATOM 809 C CA . ASP A 1 102 ? 4.860 6.309 14.436 1.00 86.94 102 ASP A CA 1
ATOM 810 C C . ASP A 1 102 ? 3.413 6.814 14.572 1.00 86.94 102 ASP A C 1
ATOM 812 O O . ASP A 1 102 ? 3.190 7.838 15.221 1.00 86.94 102 ASP A O 1
ATOM 816 N N . ASP A 1 103 ? 2.424 6.137 13.973 1.00 88.56 103 ASP A N 1
ATOM 817 C CA . ASP A 1 103 ? 1.028 6.570 14.098 1.00 88.56 103 ASP A CA 1
ATOM 818 C C . ASP A 1 103 ? 0.565 6.496 15.565 1.00 88.56 103 ASP A C 1
ATOM 820 O O . ASP A 1 103 ? 0.972 5.621 16.338 1.00 88.56 103 ASP A O 1
ATOM 824 N N . SER A 1 104 ? -0.297 7.437 15.949 1.00 91.19 104 SER A N 1
ATOM 825 C CA . SER A 1 104 ? -0.942 7.453 17.260 1.00 91.19 104 SER A CA 1
ATOM 826 C C . SER A 1 104 ? -2.145 6.505 17.302 1.00 91.19 104 SER A C 1
ATOM 828 O O . SER A 1 104 ? -2.732 6.163 16.271 1.00 91.19 104 SER A O 1
ATOM 830 N N . GLY A 1 105 ? -2.556 6.107 18.507 1.00 88.38 105 GLY A N 1
ATOM 831 C CA . GLY A 1 105 ? -3.783 5.340 18.727 1.00 88.38 105 GLY A CA 1
ATOM 832 C C . GLY A 1 105 ? -5.026 6.033 18.158 1.00 88.38 105 GLY A C 1
ATOM 833 O O . GLY A 1 105 ? -5.902 5.365 17.618 1.00 88.38 105 GLY A O 1
ATOM 834 N N . GLU A 1 106 ? -5.073 7.366 18.193 1.00 90.81 106 GLU A N 1
ATOM 835 C CA . GLU A 1 106 ? -6.137 8.168 17.574 1.00 90.81 106 GLU A CA 1
ATOM 836 C C . GLU A 1 106 ? -6.146 8.058 16.044 1.00 90.81 106 GLU A C 1
ATOM 838 O O . GLU A 1 106 ? -7.191 7.799 15.444 1.00 90.81 106 GLU A O 1
ATOM 843 N N . ALA A 1 107 ? -4.978 8.179 15.402 1.00 91.62 107 ALA A N 1
ATOM 844 C CA . ALA A 1 107 ? -4.862 8.001 13.956 1.00 91.62 107 ALA A CA 1
ATOM 845 C C . ALA A 1 107 ? -5.298 6.587 13.539 1.00 91.62 107 ALA A C 1
ATOM 847 O O . ALA A 1 107 ? -5.987 6.407 12.531 1.00 91.62 107 ALA A O 1
ATOM 848 N N . LEU A 1 108 ? -4.958 5.584 14.353 1.00 91.62 108 LEU A N 1
ATOM 849 C CA . LEU A 1 108 ? -5.400 4.212 14.142 1.00 91.62 108 LEU A CA 1
ATOM 850 C C . LEU A 1 108 ? -6.912 4.044 14.352 1.00 91.62 108 LEU A C 1
ATOM 852 O O . LEU A 1 108 ? -7.538 3.315 13.584 1.00 91.62 108 LEU A O 1
ATOM 856 N N . ALA A 1 109 ? -7.512 4.714 15.338 1.00 91.56 109 ALA A N 1
ATOM 857 C CA . ALA A 1 109 ? -8.960 4.693 15.560 1.00 91.56 109 ALA A CA 1
ATOM 858 C C . ALA A 1 109 ? -9.708 5.276 14.354 1.00 91.56 109 ALA A C 1
ATOM 860 O O . ALA A 1 109 ? -10.641 4.649 13.850 1.00 91.56 109 ALA A O 1
ATOM 861 N N . GLY A 1 110 ? -9.232 6.403 13.817 1.00 92.06 110 GLY A N 1
ATOM 862 C CA . GLY A 1 110 ? -9.758 6.983 12.580 1.00 92.06 110 GLY A CA 1
ATOM 863 C C . GLY A 1 110 ? -9.621 6.040 11.380 1.00 92.06 110 GLY A C 1
ATOM 864 O O . GLY A 1 110 ? -10.567 5.866 10.609 1.00 92.06 110 GLY A O 1
ATOM 865 N N . LEU A 1 111 ? -8.477 5.356 11.250 1.00 93.50 111 LEU A N 1
ATOM 866 C CA . LEU A 1 111 ? -8.267 4.347 10.207 1.00 93.50 111 LEU A CA 1
ATOM 867 C C . LEU A 1 111 ? -9.239 3.166 10.347 1.00 93.50 111 LEU A C 1
ATOM 869 O O . LEU A 1 111 ? -9.733 2.656 9.338 1.00 93.50 111 LEU A O 1
ATOM 873 N N . CYS A 1 112 ? -9.534 2.741 11.576 1.00 92.69 112 CYS A N 1
ATOM 874 C CA . CYS A 1 112 ? -10.509 1.689 11.853 1.00 92.69 112 CYS A CA 1
ATOM 875 C C . CYS A 1 112 ? -11.921 2.137 11.475 1.00 92.69 112 CYS A C 1
ATOM 877 O O . CYS A 1 112 ? -12.585 1.427 10.723 1.00 92.69 112 CYS A O 1
ATOM 879 N N . ALA A 1 113 ? -12.349 3.326 11.903 1.00 93.38 113 ALA A N 1
ATOM 880 C CA . ALA A 1 113 ? -13.658 3.873 11.559 1.00 93.38 113 ALA A CA 1
ATOM 881 C C . ALA A 1 113 ? -13.875 3.932 10.040 1.00 93.38 113 ALA A C 1
ATOM 883 O O . ALA A 1 113 ? -14.876 3.421 9.537 1.00 93.38 113 ALA A O 1
ATOM 884 N N . ALA A 1 114 ? -12.891 4.449 9.296 1.00 93.56 114 ALA A N 1
ATOM 885 C CA . ALA A 1 114 ? -12.938 4.495 7.836 1.00 93.56 114 ALA A CA 1
ATOM 886 C C . ALA A 1 114 ? -12.944 3.093 7.202 1.00 93.56 114 ALA A C 1
ATOM 888 O O . ALA A 1 114 ? -13.679 2.838 6.250 1.00 93.56 114 ALA A O 1
ATOM 889 N N . SER A 1 115 ? -12.147 2.163 7.735 1.00 93.31 115 SER A N 1
ATOM 890 C CA . SER A 1 115 ? -12.023 0.810 7.177 1.00 93.31 115 SER A CA 1
ATOM 891 C C . SER A 1 115 ? -13.246 -0.064 7.447 1.00 93.31 115 SER A C 1
ATOM 893 O O . SER A 1 115 ? -13.570 -0.920 6.621 1.00 93.31 115 SER A O 1
ATOM 895 N N . PHE A 1 116 ? -13.911 0.105 8.589 1.00 92.00 116 PHE A N 1
ATOM 896 C CA . PHE A 1 116 ? -15.117 -0.641 8.963 1.00 92.00 116 PHE A CA 1
ATOM 897 C C . PHE A 1 116 ? -16.419 0.092 8.607 1.00 92.00 116 PHE A C 1
ATOM 899 O O . PHE A 1 116 ? -17.474 -0.528 8.656 1.00 92.00 116 PHE A O 1
ATOM 906 N N . GLY A 1 117 ? -16.351 1.354 8.169 1.00 90.25 117 GLY A N 1
ATOM 907 C CA . GLY A 1 117 ? -17.522 2.133 7.755 1.00 90.25 117 GLY A CA 1
ATOM 908 C C . GLY A 1 117 ? -18.389 2.594 8.929 1.00 90.25 117 GLY A C 1
ATOM 909 O O . GLY A 1 117 ? -19.609 2.649 8.802 1.00 90.25 117 GLY A O 1
ATOM 910 N N . VAL A 1 118 ? -17.773 2.892 10.075 1.00 90.44 118 VAL A N 1
ATOM 911 C CA . VAL A 1 118 ? -18.484 3.319 11.289 1.00 90.44 118 VAL A CA 1
ATOM 912 C C . VAL A 1 118 ? -18.954 4.766 11.143 1.00 90.44 118 VAL A C 1
ATOM 914 O O . VAL A 1 118 ? -18.150 5.657 10.875 1.00 90.44 118 VAL A O 1
ATOM 917 N N . ALA A 1 119 ? -20.255 5.003 11.338 1.00 86.19 119 ALA A N 1
ATOM 918 C CA . ALA A 1 119 ? -20.869 6.323 11.175 1.00 86.19 119 ALA A CA 1
ATOM 919 C C . ALA A 1 119 ? -20.528 7.312 12.307 1.00 86.19 119 ALA A C 1
ATOM 921 O O . ALA A 1 119 ? -20.436 8.509 12.056 1.00 86.19 119 ALA A O 1
ATOM 922 N N . GLN A 1 120 ? -20.350 6.808 13.534 1.00 86.81 120 GLN A N 1
ATOM 923 C CA . GLN A 1 120 ? -20.079 7.590 14.748 1.00 86.81 120 GLN A CA 1
ATOM 924 C C . GLN A 1 120 ? -18.815 7.055 15.438 1.00 86.81 120 GLN A C 1
ATOM 926 O O . GLN A 1 120 ? -18.916 6.220 16.342 1.00 86.81 120 GLN A O 1
ATOM 931 N N . PRO A 1 121 ? -17.613 7.451 14.981 1.00 86.75 121 PRO A N 1
ATOM 932 C CA . PRO A 1 121 ? -16.350 6.959 15.530 1.00 86.75 121 PRO A CA 1
ATOM 933 C C . PRO A 1 121 ? -16.163 7.276 17.020 1.00 86.75 121 PRO A C 1
ATOM 935 O O . PRO A 1 121 ? -15.457 6.535 17.698 1.00 86.75 121 PRO A O 1
ATOM 938 N N . GLU A 1 122 ? -16.802 8.329 17.535 1.00 87.00 122 GLU A N 1
ATOM 939 C CA . GLU A 1 122 ? -16.792 8.729 18.949 1.00 87.00 122 GLU A CA 1
ATOM 940 C C . GLU A 1 122 ? -17.386 7.678 19.897 1.00 87.00 122 GLU A C 1
ATOM 942 O O . GLU A 1 122 ? -16.977 7.592 21.054 1.00 87.00 122 GLU A O 1
ATOM 947 N N . ASN A 1 123 ? -18.294 6.839 19.396 1.00 88.25 123 ASN A N 1
ATOM 948 C CA . ASN A 1 123 ? -18.942 5.792 20.183 1.00 88.25 123 ASN A CA 1
ATOM 949 C C . ASN A 1 123 ? -18.126 4.500 20.231 1.00 88.25 123 ASN A C 1
ATOM 951 O O . ASN A 1 123 ? -18.599 3.515 20.785 1.00 88.25 123 ASN A O 1
ATOM 955 N N . TYR A 1 124 ? -16.927 4.468 19.647 1.00 89.31 124 TYR A N 1
ATOM 956 C CA . TYR A 1 124 ? -16.096 3.274 19.545 1.00 89.31 124 TYR A CA 1
ATOM 957 C C . TYR A 1 124 ? -14.692 3.533 20.082 1.00 89.31 124 TYR A C 1
ATOM 959 O O . TYR A 1 124 ? -14.081 4.566 19.818 1.00 89.31 124 TYR A O 1
ATOM 967 N N . ALA A 1 125 ? -14.134 2.540 20.768 1.00 90.19 125 ALA A N 1
ATOM 968 C CA . ALA A 1 125 ? -12.764 2.571 21.252 1.00 90.19 125 ALA A CA 1
ATOM 969 C C . ALA A 1 125 ? -11.945 1.400 20.716 1.00 90.19 125 ALA A C 1
ATOM 971 O O . ALA A 1 125 ? -12.439 0.301 20.449 1.00 90.19 125 ALA A O 1
ATOM 972 N N . LEU A 1 126 ? -10.645 1.658 20.577 1.00 91.12 126 LEU A N 1
ATOM 973 C CA . LEU A 1 126 ? -9.658 0.623 20.331 1.00 91.12 126 LEU A CA 1
ATOM 974 C C . LEU A 1 126 ? -9.224 -0.005 21.648 1.00 91.12 126 LEU A C 1
ATOM 976 O O . LEU A 1 126 ? -8.907 0.681 22.615 1.00 91.12 126 LEU A O 1
ATOM 980 N N . TYR A 1 127 ? -9.144 -1.324 21.641 1.00 88.75 127 TYR A N 1
ATOM 981 C CA . TYR A 1 127 ? -8.638 -2.139 22.725 1.00 88.75 127 TYR A CA 1
ATOM 982 C C . TYR A 1 127 ? -7.477 -2.973 22.213 1.00 88.75 127 TYR A C 1
ATOM 984 O O . TYR A 1 127 ? -7.515 -3.562 21.132 1.00 88.75 127 TYR A O 1
ATOM 992 N N . TRP A 1 128 ? -6.429 -3.036 23.012 1.00 86.62 128 TRP A N 1
ATOM 993 C CA . TRP A 1 128 ? -5.274 -3.876 22.781 1.00 86.62 128 TRP A CA 1
ATOM 994 C C . TRP A 1 128 ? -5.443 -5.216 23.493 1.00 86.62 128 TRP A C 1
ATOM 996 O O . TRP A 1 128 ? -5.759 -5.247 24.684 1.00 86.62 128 TRP A O 1
ATOM 1006 N N . ARG A 1 129 ? -5.211 -6.328 22.784 1.00 77.25 129 ARG A N 1
ATOM 1007 C CA . ARG A 1 129 ? -5.278 -7.676 23.360 1.00 77.25 129 ARG A CA 1
ATOM 1008 C C . ARG A 1 129 ? -3.86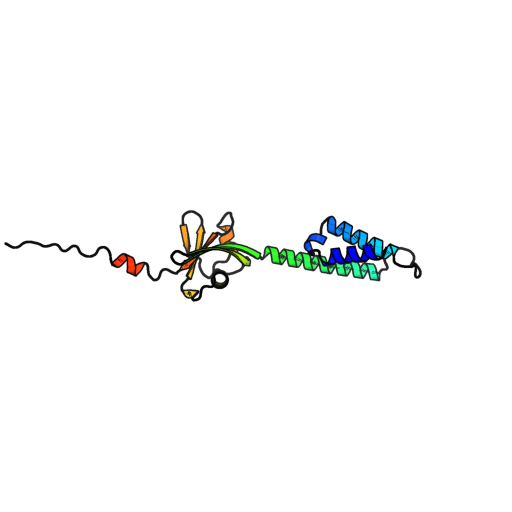7 -8.237 23.549 1.00 77.25 129 ARG A C 1
ATOM 1010 O O . ARG A 1 129 ? -3.253 -8.711 22.594 1.00 77.25 129 ARG A O 1
ATOM 1017 N N . ALA A 1 130 ? -3.378 -8.216 24.788 1.00 68.44 130 ALA A N 1
ATOM 1018 C CA . ALA A 1 130 ? -2.178 -8.939 25.208 1.00 68.44 130 ALA A CA 1
ATOM 1019 C C . ALA A 1 130 ? -2.574 -10.034 26.208 1.00 68.44 130 ALA A C 1
ATOM 1021 O O . ALA A 1 130 ? -2.984 -9.743 27.327 1.00 68.44 130 ALA A O 1
ATOM 1022 N N . GLY A 1 131 ? -2.459 -11.301 25.803 1.00 68.38 131 GLY A N 1
ATOM 1023 C CA . GLY A 1 131 ? -2.808 -12.438 26.663 1.00 68.38 131 GLY A CA 1
ATOM 1024 C C . GLY A 1 131 ? -4.312 -12.540 26.955 1.00 68.38 131 GLY A C 1
ATOM 1025 O O . GLY A 1 131 ? -5.128 -12.417 26.042 1.00 68.38 131 GLY A O 1
ATOM 1026 N N . GLU A 1 132 ? -4.667 -12.790 28.219 1.00 61.94 132 GLU A N 1
ATOM 1027 C CA . GLU A 1 132 ? -6.047 -13.053 28.671 1.00 61.94 132 GLU A CA 1
ATOM 1028 C C . GLU A 1 132 ? -6.896 -11.786 28.914 1.00 61.94 132 GLU A C 1
ATOM 1030 O O . GLU A 1 132 ? -8.074 -11.891 29.248 1.00 61.94 132 GLU A O 1
ATOM 1035 N N . GLY A 1 133 ? -6.339 -10.583 28.716 1.00 67.50 133 GLY A N 1
ATOM 1036 C CA . GLY A 1 133 ? -7.037 -9.312 28.944 1.00 67.50 133 GLY A CA 1
ATOM 1037 C C . GLY A 1 133 ? -7.071 -8.391 27.720 1.00 67.50 133 GLY A C 1
ATOM 1038 O O . GLY A 1 133 ? -6.114 -8.320 26.947 1.00 67.50 133 GLY A O 1
ATOM 1039 N N . ALA A 1 134 ? -8.173 -7.651 27.563 1.00 79.12 134 ALA A N 1
ATOM 1040 C CA . ALA A 1 134 ? -8.273 -6.513 26.650 1.00 79.12 134 ALA A CA 1
ATOM 1041 C C . ALA A 1 134 ? -8.154 -5.208 27.451 1.00 79.12 134 ALA A C 1
ATOM 1043 O O . ALA A 1 134 ? -8.913 -4.993 28.395 1.00 79.12 134 ALA A O 1
ATOM 1044 N N . GLN A 1 135 ? -7.206 -4.344 27.089 1.00 82.75 135 GLN A N 1
ATOM 1045 C CA . GLN A 1 135 ? -7.012 -3.034 27.720 1.00 82.75 135 GLN A CA 1
ATOM 1046 C C . GLN A 1 135 ? -7.339 -1.914 26.729 1.00 82.75 135 GLN A C 1
ATOM 1048 O O . GLN A 1 135 ? -7.012 -2.052 25.549 1.00 82.75 135 GLN A O 1
ATOM 1053 N N . PRO A 1 136 ? -7.974 -0.811 27.165 1.00 84.38 136 PRO A N 1
ATOM 1054 C CA . PRO A 1 136 ? -8.257 0.314 26.282 1.00 84.38 136 PRO A CA 1
ATOM 1055 C C . PRO A 1 136 ? -6.947 0.923 25.780 1.00 84.38 136 PRO A C 1
ATOM 1057 O O . PRO A 1 136 ? -6.002 1.104 26.550 1.00 84.38 136 PRO A O 1
ATOM 1060 N N . LEU A 1 137 ? -6.889 1.224 24.485 1.00 84.81 137 LEU A N 1
ATOM 1061 C CA . LEU A 1 137 ? -5.730 1.833 23.853 1.00 84.81 137 LEU A CA 1
ATOM 1062 C C . LEU A 1 137 ? -5.795 3.362 24.019 1.00 84.81 137 LEU A C 1
ATOM 1064 O O . LEU A 1 137 ? -6.706 3.987 23.474 1.00 84.81 137 LEU A O 1
ATOM 1068 N N . PRO A 1 138 ? -4.845 4.000 24.728 1.00 83.44 138 PRO A N 1
ATOM 1069 C CA . PRO A 1 138 ? -4.830 5.452 24.854 1.00 83.44 138 PRO A CA 1
ATOM 1070 C C . PRO A 1 138 ? -4.561 6.137 23.507 1.00 83.44 138 PRO A C 1
ATOM 1072 O O . PRO A 1 138 ? -3.715 5.691 22.731 1.00 83.44 138 PRO A O 1
ATOM 1075 N N . ALA A 1 139 ? -5.206 7.282 23.271 1.00 83.19 139 ALA A N 1
ATOM 1076 C CA . ALA A 1 139 ? -5.114 8.043 22.018 1.00 83.19 139 ALA A CA 1
ATOM 1077 C C . ALA A 1 139 ? -3.674 8.412 21.599 1.00 83.19 139 ALA A C 1
ATOM 1079 O O . ALA A 1 139 ? -3.368 8.484 20.412 1.00 83.19 139 ALA A O 1
ATOM 1080 N N . HIS A 1 140 ? -2.779 8.609 22.570 1.00 85.69 140 HIS A N 1
ATOM 1081 C CA . HIS A 1 140 ? -1.401 9.061 22.358 1.00 85.69 140 HIS A CA 1
ATOM 1082 C C . HIS A 1 140 ? -0.369 7.926 22.267 1.00 85.69 140 HIS A C 1
ATOM 1084 O O . HIS A 1 140 ? 0.806 8.198 22.018 1.00 85.69 140 HIS A O 1
ATOM 1090 N N . VAL A 1 141 ? -0.764 6.667 22.490 1.00 86.62 141 VAL A N 1
ATOM 1091 C CA . VAL A 1 141 ? 0.168 5.534 22.400 1.00 86.62 141 VAL A CA 1
ATOM 1092 C C . VAL A 1 141 ? 0.569 5.314 20.946 1.00 86.62 141 VAL A C 1
ATOM 1094 O O . VAL A 1 141 ? -0.284 5.335 20.059 1.00 86.62 141 VAL A O 1
ATOM 1097 N N . ARG A 1 142 ? 1.865 5.095 20.700 1.00 88.06 142 ARG A N 1
ATOM 1098 C CA . ARG A 1 142 ? 2.378 4.796 19.359 1.00 88.06 142 ARG A CA 1
ATOM 1099 C C . ARG A 1 142 ? 2.303 3.307 19.057 1.00 88.06 142 ARG A C 1
ATOM 1101 O O . ARG A 1 142 ? 2.505 2.465 19.936 1.00 88.06 142 ARG A O 1
ATOM 1108 N N . ILE A 1 143 ? 2.103 2.969 17.785 1.00 84.94 143 ILE A N 1
ATOM 1109 C CA . ILE A 1 143 ? 2.012 1.567 17.342 1.00 84.94 143 ILE A CA 1
ATOM 1110 C C . ILE A 1 143 ? 3.309 0.791 17.607 1.00 84.94 143 ILE A C 1
ATOM 1112 O O . ILE A 1 143 ? 3.266 -0.393 17.950 1.00 84.94 143 ILE A O 1
ATOM 1116 N N . GLN A 1 144 ? 4.466 1.451 17.509 1.00 83.12 144 GLN A N 1
ATOM 1117 C CA . GLN A 1 144 ? 5.757 0.845 17.848 1.00 83.12 144 GLN A CA 1
ATOM 1118 C C . GLN A 1 144 ? 5.817 0.312 19.290 1.00 83.12 144 GLN A C 1
ATOM 1120 O O . GLN A 1 144 ? 6.366 -0.763 19.528 1.00 83.12 144 GLN A O 1
ATOM 1125 N N . ASP A 1 145 ? 5.212 1.028 20.242 1.00 83.69 145 ASP A N 1
ATOM 1126 C CA . ASP A 1 145 ? 5.293 0.704 21.667 1.00 83.69 145 ASP A CA 1
ATOM 1127 C C . ASP A 1 145 ? 4.390 -0.492 21.991 1.00 83.69 145 ASP A C 1
ATOM 1129 O O . ASP A 1 145 ? 4.720 -1.323 22.837 1.00 83.69 145 ASP A O 1
ATOM 1133 N N . LEU A 1 146 ? 3.276 -0.627 21.266 1.00 77.50 146 LEU A N 1
ATOM 1134 C CA . LEU A 1 146 ? 2.405 -1.802 21.322 1.00 77.50 146 LEU A CA 1
ATOM 1135 C C . LEU A 1 146 ? 3.112 -3.046 20.790 1.00 77.50 146 LEU A C 1
ATOM 1137 O O . LEU A 1 146 ? 3.066 -4.114 21.401 1.00 77.50 146 LEU A O 1
ATOM 1141 N N . ARG A 1 147 ? 3.818 -2.898 19.667 1.00 75.44 147 ARG A N 1
ATOM 1142 C CA . ARG A 1 147 ? 4.562 -3.995 19.050 1.00 75.44 147 ARG A CA 1
ATOM 1143 C C . ARG A 1 147 ? 5.684 -4.507 19.947 1.00 75.44 147 ARG A C 1
ATOM 1145 O O . ARG A 1 147 ? 5.928 -5.702 19.956 1.00 75.44 147 ARG A O 1
ATOM 1152 N N . ASN A 1 148 ? 6.352 -3.639 20.699 1.00 73.69 148 ASN A N 1
ATOM 1153 C CA . ASN A 1 148 ? 7.409 -4.070 21.616 1.00 73.69 148 ASN A CA 1
ATOM 1154 C C . ASN A 1 148 ? 6.863 -4.881 22.805 1.00 73.69 148 ASN A C 1
ATOM 1156 O O . ASN A 1 148 ? 7.586 -5.696 23.371 1.00 73.69 148 ASN A O 1
ATOM 1160 N N . GLN A 1 149 ? 5.593 -4.677 23.171 1.00 69.88 149 GLN A N 1
ATOM 1161 C CA . GLN A 1 149 ? 4.935 -5.377 24.279 1.00 69.88 149 GLN A CA 1
ATOM 1162 C C . GLN A 1 149 ? 4.353 -6.735 23.867 1.00 69.88 149 GLN A C 1
ATOM 1164 O O . GLN A 1 149 ? 4.373 -7.676 24.659 1.00 69.88 149 GLN A O 1
ATOM 1169 N N . SER A 1 150 ? 3.860 -6.877 22.633 1.00 63.31 150 SER A N 1
ATOM 1170 C CA . SER A 1 150 ? 3.506 -8.187 22.078 1.00 63.31 150 SER A CA 1
ATOM 1171 C C . SER A 1 150 ? 4.708 -8.795 21.367 1.00 63.31 150 SER A C 1
ATOM 1173 O O . SER A 1 150 ? 5.106 -8.298 20.322 1.00 63.31 150 SER A O 1
ATOM 1175 N N . GLY A 1 151 ? 5.225 -9.940 21.814 1.00 59.22 151 GLY A N 1
ATOM 1176 C CA . GLY A 1 151 ? 6.232 -10.719 21.067 1.00 59.22 151 GLY A CA 1
ATOM 1177 C C . GLY A 1 151 ? 5.760 -11.273 19.702 1.00 59.22 151 GLY A C 1
ATOM 1178 O O . GLY A 1 151 ? 6.306 -12.263 19.227 1.00 59.22 151 GLY A O 1
ATOM 1179 N N . GLY A 1 152 ? 4.728 -10.683 19.085 1.00 65.19 152 GLY A N 1
ATOM 1180 C CA . GLY A 1 152 ? 4.074 -11.096 17.847 1.00 65.19 152 GLY A CA 1
ATOM 1181 C C . GLY A 1 152 ? 3.263 -9.963 17.201 1.00 65.19 152 GLY A C 1
ATOM 1182 O O . GLY A 1 152 ? 3.445 -8.787 17.515 1.00 65.19 152 GLY A O 1
ATOM 1183 N N . ALA A 1 153 ? 2.379 -10.311 16.259 1.00 60.28 153 ALA A N 1
ATOM 1184 C CA . ALA A 1 153 ? 1.581 -9.322 15.540 1.00 60.28 153 ALA A CA 1
ATOM 1185 C C . ALA A 1 153 ? 0.516 -8.683 16.460 1.00 60.28 153 ALA A C 1
ATOM 1187 O O . ALA A 1 153 ? -0.274 -9.422 17.056 1.00 60.28 153 ALA A O 1
ATOM 1188 N N . PRO A 1 154 ? 0.446 -7.341 16.534 1.00 65.25 154 PRO A N 1
ATOM 1189 C CA . PRO A 1 154 ? -0.556 -6.618 17.311 1.00 65.25 154 PRO A CA 1
ATOM 1190 C C . PRO A 1 154 ? -1.983 -7.058 16.948 1.00 65.25 154 PRO A C 1
ATOM 1192 O O . PRO A 1 154 ? -2.400 -6.910 15.794 1.00 65.25 154 PRO A O 1
ATOM 1195 N N . SER A 1 155 ? -2.727 -7.598 17.920 1.00 81.62 155 SER A N 1
ATOM 1196 C CA . SER A 1 155 ? -4.151 -7.917 17.768 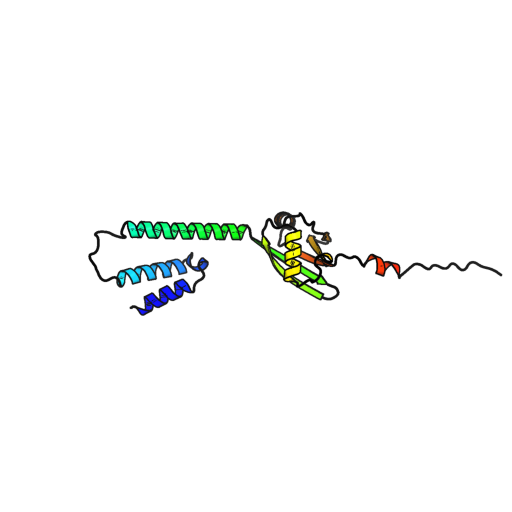1.00 81.62 155 SER A CA 1
ATOM 1197 C C . SER A 1 155 ? -4.974 -6.890 18.535 1.00 81.62 155 SER A C 1
ATOM 1199 O O . SER A 1 155 ? -4.945 -6.838 19.764 1.00 81.62 155 SER A O 1
ATOM 1201 N N . LEU A 1 156 ? -5.713 -6.078 17.793 1.00 89.69 156 LEU A N 1
ATOM 1202 C CA . LEU A 1 156 ? -6.567 -5.019 18.315 1.00 89.69 156 LEU A CA 1
ATOM 1203 C C . LEU A 1 156 ? -8.034 -5.432 18.208 1.00 89.69 156 LEU A C 1
ATOM 1205 O O . LEU A 1 156 ? -8.400 -6.202 17.318 1.00 89.69 156 LEU A O 1
ATOM 1209 N N . ALA A 1 157 ? -8.869 -4.898 19.088 1.00 90.19 157 ALA A N 1
ATOM 1210 C CA . ALA A 1 157 ? -10.318 -4.957 18.990 1.00 90.19 157 ALA A CA 1
ATOM 1211 C C . ALA A 1 157 ? -10.873 -3.532 18.886 1.00 90.19 157 ALA A C 1
ATOM 1213 O O . ALA A 1 157 ? -10.444 -2.651 19.621 1.00 90.19 157 ALA A O 1
ATOM 1214 N N . TYR A 1 158 ? -11.791 -3.296 17.959 1.00 91.69 158 TYR A N 1
ATOM 1215 C CA . TYR A 1 158 ? -12.502 -2.038 17.780 1.00 91.69 158 TYR A CA 1
ATOM 1216 C C . TYR A 1 158 ? -13.975 -2.301 18.072 1.00 91.69 158 TYR A C 1
ATOM 1218 O O . TYR A 1 158 ? -14.617 -3.068 17.355 1.00 91.69 158 TYR A O 1
ATOM 1226 N N . GLN A 1 159 ? -14.475 -1.742 19.167 1.00 91.50 159 GLN A N 1
ATOM 1227 C CA . GLN A 1 159 ? -15.803 -2.054 19.699 1.00 91.50 159 GLN A CA 1
ATOM 1228 C C . GLN A 1 159 ? -16.424 -0.812 20.353 1.00 91.50 159 GLN A C 1
ATOM 1230 O O . GLN A 1 159 ? -15.676 0.115 20.690 1.00 91.50 159 GLN A O 1
ATOM 1235 N N . PRO A 1 160 ? -17.752 -0.779 20.552 1.00 88.56 160 PRO A N 1
ATOM 1236 C CA . PRO A 1 160 ? -18.422 0.334 21.198 1.00 88.56 160 PRO A CA 1
ATOM 1237 C C . PRO A 1 160 ? -17.836 0.654 22.579 1.00 88.56 160 PRO A C 1
ATOM 1239 O O . PRO A 1 160 ? -17.561 -0.245 23.379 1.00 88.56 160 PRO A O 1
ATOM 1242 N N . CYS A 1 161 ? -17.655 1.943 22.860 1.00 82.00 161 CYS A N 1
ATOM 1243 C CA . CYS A 1 161 ? -17.511 2.451 24.215 1.00 82.00 161 CYS A CA 1
ATOM 1244 C C . CYS A 1 161 ? -18.825 2.173 24.935 1.00 82.00 161 CYS A C 1
ATOM 1246 O O . CYS A 1 161 ? -19.877 2.677 24.554 1.00 82.00 161 CYS A O 1
ATOM 1248 N N . ASP A 1 162 ? -18.767 1.327 25.949 1.00 65.56 162 ASP A N 1
ATOM 1249 C CA . ASP A 1 162 ? -19.944 0.880 26.670 1.00 65.56 162 ASP A CA 1
ATOM 1250 C C . ASP A 1 162 ? -20.534 2.027 27.517 1.00 65.56 162 ASP A C 1
ATOM 1252 O O . ASP A 1 162 ? -20.169 2.212 28.678 1.00 65.56 162 ASP A O 1
ATOM 1256 N N . GLU A 1 163 ? -21.429 2.832 26.934 1.00 53.28 163 GLU A N 1
ATOM 1257 C CA . GLU A 1 163 ? -22.280 3.769 27.684 1.00 53.28 163 GLU A CA 1
ATOM 1258 C C . GLU A 1 163 ? -23.538 3.081 28.271 1.00 53.28 163 GLU A C 1
ATOM 1260 O O . GLU A 1 163 ? -24.280 3.710 29.030 1.00 53.28 163 GLU A O 1
ATOM 1265 N N . ASP A 1 164 ? -23.775 1.782 28.006 1.00 47.03 164 ASP A N 1
ATOM 1266 C CA . ASP A 1 164 ? -25.059 1.110 28.295 1.00 47.03 164 ASP A CA 1
ATOM 1267 C C . ASP A 1 164 ? -25.003 -0.141 29.204 1.00 47.03 164 ASP A C 1
ATOM 1269 O O . ASP A 1 164 ? -26.041 -0.588 29.710 1.00 47.03 164 ASP A O 1
ATOM 1273 N N . ALA A 1 165 ? -23.831 -0.664 29.578 1.00 45.59 165 ALA A N 1
ATOM 1274 C CA . ALA A 1 165 ? -23.728 -1.736 30.583 1.00 45.59 165 ALA A CA 1
ATOM 1275 C C . ALA A 1 165 ? -24.178 -1.297 31.986 1.00 45.59 165 ALA A C 1
ATOM 1277 O O . ALA A 1 165 ? -24.503 -2.136 32.836 1.00 45.59 165 ALA A O 1
ATOM 1278 N N . GLY A 1 166 ? -24.263 0.013 32.237 1.00 44.22 166 GLY A N 1
ATOM 1279 C CA . GLY A 1 166 ? -24.821 0.571 33.468 1.00 44.22 166 GLY A CA 1
ATOM 1280 C C . GLY A 1 166 ? -26.347 0.449 33.580 1.00 44.22 166 GLY A C 1
ATOM 1281 O O . GLY A 1 166 ? -26.869 0.402 34.699 1.00 44.22 166 GLY A O 1
ATOM 1282 N N . LYS A 1 167 ? -27.082 0.370 32.461 1.00 46.25 167 LYS A N 1
ATOM 1283 C CA . LYS A 1 167 ? -28.557 0.348 32.474 1.00 46.25 167 LYS A CA 1
ATOM 1284 C C . LYS A 1 167 ? -29.140 -1.058 32.507 1.00 46.25 167 LYS A C 1
ATOM 1286 O O . LYS A 1 167 ? -30.135 -1.271 33.198 1.00 46.25 167 LYS A O 1
ATOM 1291 N N . MET A 1 168 ? -28.501 -2.041 31.872 1.00 37.91 168 MET A N 1
ATOM 1292 C CA . MET A 1 168 ? -29.059 -3.400 31.827 1.00 37.91 168 MET A CA 1
ATOM 1293 C C . MET A 1 168 ? -28.778 -4.227 33.095 1.00 37.91 168 MET A C 1
ATOM 1295 O O . MET A 1 168 ? -29.584 -5.080 33.462 1.00 37.91 168 MET A O 1
ATOM 1299 N N . ARG A 1 169 ? -27.717 -3.917 33.859 1.00 44.06 169 ARG A N 1
ATOM 1300 C CA . ARG A 1 169 ? -27.447 -4.560 35.166 1.00 44.06 169 ARG A CA 1
ATOM 1301 C C . ARG A 1 169 ? -28.295 -4.035 36.331 1.00 44.06 169 ARG A C 1
ATOM 1303 O O . ARG A 1 169 ? -28.239 -4.616 37.412 1.00 44.06 169 ARG A O 1
ATOM 1310 N N . ARG A 1 170 ? -29.074 -2.960 36.142 1.00 45.28 170 ARG A N 1
ATOM 1311 C CA . ARG A 1 170 ? -29.892 -2.334 37.203 1.00 45.28 170 ARG A CA 1
ATOM 1312 C C . ARG A 1 170 ? -31.348 -2.804 37.260 1.00 45.28 170 ARG A C 1
ATOM 1314 O O . ARG A 1 170 ? -32.048 -2.411 38.186 1.00 45.28 170 ARG A O 1
ATOM 1321 N N . LEU A 1 171 ? -31.798 -3.642 36.322 1.00 50.91 171 LEU A N 1
ATOM 1322 C CA . LEU A 1 171 ? -33.186 -4.128 36.279 1.00 50.91 171 LEU A CA 1
ATOM 1323 C C . LEU A 1 171 ? -33.380 -5.557 36.801 1.00 50.91 171 LEU A C 1
ATOM 1325 O O . LEU A 1 171 ? -34.513 -5.999 36.961 1.00 50.91 171 LEU A O 1
ATOM 1329 N N . THR A 1 172 ? -32.311 -6.265 37.160 1.00 51.69 172 THR A N 1
ATOM 1330 C CA . THR A 1 172 ? -32.428 -7.540 37.873 1.00 51.69 172 THR A CA 1
ATOM 1331 C C . THR A 1 172 ? -31.755 -7.427 39.226 1.00 51.69 172 THR A C 1
ATOM 1333 O O . THR A 1 172 ? -30.528 -7.418 39.300 1.00 51.69 172 THR A O 1
ATOM 1336 N N . ARG A 1 173 ? -32.588 -7.424 40.275 1.00 48.47 173 ARG A N 1
ATOM 1337 C CA . ARG A 1 173 ? -32.260 -7.621 41.698 1.00 48.47 173 ARG A CA 1
ATOM 1338 C C . ARG A 1 173 ? -32.207 -6.347 42.553 1.00 48.47 173 ARG A C 1
ATOM 1340 O O . ARG A 1 173 ? -31.184 -5.991 43.125 1.00 48.47 173 ARG A O 1
ATOM 1347 N N . GLY A 1 174 ? -33.375 -5.738 42.730 1.00 46.84 174 GLY A N 1
ATOM 1348 C CA . GLY A 1 174 ? -33.678 -4.857 43.857 1.00 46.84 174 GLY A CA 1
ATOM 1349 C C . GLY A 1 174 ? -35.150 -4.999 44.225 1.00 46.84 174 GLY A C 1
ATOM 1350 O O . GLY A 1 174 ? -35.997 -4.407 43.571 1.00 46.84 174 GLY A O 1
ATOM 1351 N N . GLY A 1 175 ? -35.454 -5.833 45.219 1.00 44.84 175 GLY A N 1
ATOM 1352 C CA . GLY A 1 175 ? -36.827 -6.061 45.667 1.00 44.84 175 GLY A CA 1
ATOM 1353 C C . GLY A 1 175 ? 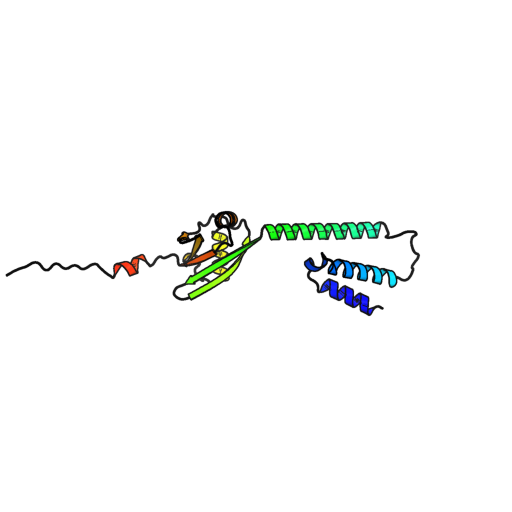-36.964 -7.250 46.609 1.00 44.84 175 GLY A C 1
ATOM 1354 O O . GLY A 1 175 ? -37.771 -8.136 46.358 1.00 44.84 175 GLY A O 1
ATOM 1355 N N . ALA A 1 176 ? -36.147 -7.297 47.664 1.00 46.69 176 ALA A N 1
ATOM 1356 C CA . ALA A 1 176 ? -36.568 -7.977 48.881 1.00 46.69 176 ALA A CA 1
ATOM 1357 C C . ALA A 1 176 ? -37.676 -7.108 49.489 1.00 46.69 176 ALA A C 1
ATOM 1359 O O . ALA A 1 176 ? -37.427 -5.949 49.822 1.00 46.69 176 ALA A O 1
ATOM 1360 N N . VAL A 1 177 ? -38.896 -7.634 49.556 1.00 50.25 177 VAL A N 1
ATOM 1361 C CA . VAL A 1 177 ? -39.945 -7.077 50.409 1.00 50.25 177 VAL A CA 1
ATOM 1362 C C . VAL A 1 177 ? -40.123 -8.085 51.529 1.00 50.25 177 VAL A C 1
ATOM 1364 O O . VAL A 1 177 ? -40.760 -9.122 51.349 1.00 50.25 177 VAL A O 1
ATOM 1367 N N . ASP A 1 178 ? -39.481 -7.792 52.657 1.00 46.28 178 ASP A N 1
ATOM 1368 C CA . ASP A 1 178 ? -39.823 -8.384 53.941 1.00 46.28 178 ASP A CA 1
ATOM 1369 C C . ASP A 1 178 ? -41.272 -7.998 54.255 1.00 46.28 178 ASP A C 1
ATOM 1371 O O . ASP A 1 178 ? -41.604 -6.817 54.369 1.00 46.28 178 ASP A O 1
ATOM 1375 N N . LEU A 1 179 ? -42.146 -8.993 54.377 1.00 42.81 179 LEU A N 1
ATOM 1376 C CA . LEU A 1 179 ? -43.441 -8.828 55.024 1.00 42.81 179 LEU A CA 1
ATOM 1377 C C . LEU A 1 179 ? -43.304 -9.380 56.440 1.00 42.81 179 LEU A C 1
ATOM 1379 O O . LEU A 1 179 ? -43.385 -10.587 56.661 1.00 42.81 179 LEU A O 1
ATOM 1383 N N . ALA A 1 180 ? -43.047 -8.473 57.381 1.00 41.41 180 ALA A N 1
ATOM 1384 C CA . ALA A 1 180 ? -43.209 -8.725 58.802 1.00 41.41 180 ALA A CA 1
ATOM 1385 C C . ALA A 1 180 ? -44.702 -8.687 59.188 1.00 41.41 180 ALA A C 1
ATOM 1387 O O . ALA A 1 180 ? -45.470 -7.869 58.685 1.00 41.41 180 ALA A O 1
ATOM 1388 N N . GLU A 1 181 ? -45.042 -9.622 60.074 1.00 40.16 181 GLU A N 1
ATOM 1389 C CA . GLU A 1 181 ? -46.234 -9.831 60.908 1.00 40.16 181 GLU A CA 1
ATOM 1390 C C . GLU A 1 181 ? -47.261 -8.697 61.071 1.00 40.16 181 GLU A C 1
ATOM 1392 O O . GLU A 1 181 ? -46.907 -7.556 61.360 1.00 40.16 181 GLU A O 1
ATOM 1397 N N . SER A 1 182 ? -48.549 -9.075 61.105 1.00 42.91 182 SER A N 1
ATOM 1398 C CA . SER A 1 182 ? -49.431 -8.835 62.269 1.00 42.91 182 SER A CA 1
ATOM 1399 C C . SER A 1 182 ? -50.778 -9.566 62.136 1.00 42.91 182 SER A C 1
ATOM 1401 O O . SER A 1 182 ? -51.610 -9.178 61.315 1.00 42.91 182 SER A O 1
ATOM 1403 N N . ASN A 1 183 ? -50.967 -10.586 62.985 1.00 34.41 183 ASN A N 1
ATOM 1404 C CA . ASN A 1 183 ? -52.098 -10.832 63.907 1.00 34.41 183 ASN A CA 1
ATOM 1405 C C . ASN A 1 183 ? -52.499 -12.310 64.002 1.00 34.41 183 ASN A C 1
ATOM 1407 O O . ASN A 1 183 ? -53.089 -12.834 63.032 1.00 34.41 183 ASN A O 1
#

Foldseek 3Di:
DVVVLVVLVVVVVPDDPVVLVDPVVVVSVVVNVVVVVVPDDDPDDDPDDDPPVRVVVVVVVVVVVVVVVVVVVVVVVQKDWAWEWEDEPPDIDIDIDIDGQFAFLQNVLVSVCVVVVPPCSVQKFKWWDDPPDTHTGDRGDGNNVSCVRDPDHTYMYIYGPPPDVVPVVPPPDDDDDDDDDDD

Secondary structure (DSSP, 8-state):
-HHHHHHHHHHHHHS-TTGGGSHHHHHHHHHHHHHHHHHS--S---SSSS-HHHHHHHHHHHHHHHHHHHHHHHHHHHEEEEEEEEEETTEEEEEEEEEETT-BHHHHHHHHHHHHT-S-GGGEEEEEEETTEEEEPPTT-BHHHHHHHSSS--EEEEEE--SSHHHHTTSSS----------

Radius of gyration: 31.17 Å; chains: 1; bounding box: 90×24×101 Å

Sequence (183 aa):
MPELLLEVEYMMELLDPSWLTGEGGYYLTSVYASLCLIQSQPEAVPPGGVTRKARESLTEWSRRRSKDAQQQKDNQKQQTFVRVLFQDGDCSSVKTLRCKVDDSGEALAGLCAASFGVAQPENYALYWRAGEGAQPLPAHVRIQDLRNQSGGAPSLAYQPCDEDAGKMRRLTRGGAVDLAESN

Organism: Scleropages formosus (NCBI:txid113540)

InterPro domains:
  IPR003123 VPS9 domain [PS51205] (1-47)
  IPR037191 VPS9 domain superfamily [G3DSA:1.20.1050.80] (1-46)
  IPR037191 VPS9 domain superfamily [SSF109993] (1-59)
  IPR045046 Vacuolar protein sorting-associated protein 9-like [PTHR23101] (1-126)

pLDDT: mean 77.83, std 15.52, range [34.41, 93.81]